Protein AF-0000000079728339 (afdb_homodimer)

Structure (mmCIF, N/CA/C/O backbone):
data_AF-0000000079728339-model_v1
#
loop_
_entity.id
_entity.type
_entity.pdbx_description
1 polymer 'DUF393 domain-containing protein'
#
loop_
_atom_site.group_PDB
_atom_site.id
_atom_site.type_symbol
_atom_site.label_atom_id
_atom_site.label_alt_id
_atom_site.label_comp_id
_atom_site.label_asym_id
_atom_site.label_entity_id
_atom_site.label_seq_id
_atom_site.pdbx_PDB_ins_code
_atom_site.Cartn_x
_atom_site.Cartn_y
_atom_site.Cartn_z
_atom_site.occupancy
_atom_site.B_iso_or_equiv
_atom_site.auth_seq_id
_atom_site.auth_comp_id
_atom_site.auth_asym_id
_atom_site.auth_atom_id
_atom_site.pdbx_PDB_model_num
ATOM 1 N N . MET A 1 1 ? -3.641 -25.781 -16.266 1 49.22 1 MET A N 1
ATOM 2 C CA . MET A 1 1 ? -2.438 -24.969 -16.453 1 49.22 1 MET A CA 1
ATOM 3 C C . MET A 1 1 ? -2.012 -24.297 -15.164 1 49.22 1 MET A C 1
ATOM 5 O O . MET A 1 1 ? -2.809 -23.594 -14.531 1 49.22 1 MET A O 1
ATOM 9 N N . ASN A 1 2 ? -1.115 -24.953 -14.328 1 64.69 2 ASN A N 1
ATOM 10 C CA . ASN A 1 2 ? -0.562 -24.609 -13.023 1 64.69 2 ASN A CA 1
ATOM 11 C C . ASN A 1 2 ? 0.175 -23.281 -13.055 1 64.69 2 ASN A C 1
ATOM 13 O O . ASN A 1 2 ? 1.406 -23.25 -13.031 1 64.69 2 ASN A O 1
ATOM 17 N N . GLU A 1 3 ? -0.455 -22.094 -13.5 1 86.06 3 GLU A N 1
ATOM 18 C CA . GLU A 1 3 ? 0.227 -20.812 -13.742 1 86.06 3 GLU A CA 1
ATOM 19 C C . GLU A 1 3 ? 0.512 -20.094 -12.438 1 86.06 3 GLU A C 1
ATOM 21 O O . GLU A 1 3 ? -0.309 -20.109 -11.516 1 86.06 3 GLU A O 1
ATOM 26 N N . ARG A 1 4 ? 1.791 -19.844 -12.266 1 94.62 4 ARG A N 1
ATOM 27 C CA . ARG A 1 4 ? 2.213 -18.969 -11.18 1 94.62 4 ARG A CA 1
ATOM 28 C C . ARG A 1 4 ? 2.432 -17.531 -11.672 1 94.62 4 ARG A C 1
ATOM 30 O O . ARG A 1 4 ? 3.381 -17.266 -12.414 1 94.62 4 ARG A O 1
ATOM 37 N N . ILE A 1 5 ? 1.438 -16.672 -11.352 1 97.5 5 ILE A N 1
ATOM 38 C CA . ILE A 1 5 ? 1.483 -15.328 -11.922 1 97.5 5 ILE A CA 1
ATOM 39 C C . ILE A 1 5 ? 1.201 -14.297 -10.828 1 97.5 5 ILE A C 1
ATOM 41 O O . ILE A 1 5 ? 0.276 -14.461 -10.031 1 97.5 5 ILE A O 1
ATOM 45 N N . PHE A 1 6 ? 2.107 -13.352 -10.742 1 98 6 PHE A N 1
ATOM 46 C CA . PHE A 1 6 ? 1.925 -12.18 -9.891 1 98 6 PHE A CA 1
ATOM 47 C C . PHE A 1 6 ? 1.384 -11 -10.703 1 98 6 PHE A C 1
ATOM 49 O O . PHE A 1 6 ? 2.043 -10.523 -11.625 1 98 6 PHE A O 1
ATOM 56 N N . LEU A 1 7 ? 0.186 -10.57 -10.359 1 98.12 7 LEU A N 1
ATOM 57 C CA . LEU A 1 7 ? -0.48 -9.484 -11.07 1 98.12 7 LEU A CA 1
ATOM 58 C C . LEU A 1 7 ? -0.422 -8.195 -10.258 1 98.12 7 LEU A C 1
ATOM 60 O O . LEU A 1 7 ? -0.589 -8.211 -9.039 1 98.12 7 LEU A O 1
ATOM 64 N N . TYR A 1 8 ? -0.129 -7.137 -10.906 1 97.88 8 TYR A N 1
ATOM 65 C CA . TYR A 1 8 ? -0.167 -5.805 -10.312 1 97.88 8 TYR A CA 1
ATOM 66 C C . TYR A 1 8 ? -0.909 -4.828 -11.211 1 97.88 8 TYR A C 1
ATOM 68 O O . TYR A 1 8 ? -1.222 -5.148 -12.367 1 97.88 8 TYR A O 1
ATOM 76 N N . ASP A 1 9 ? -1.305 -3.725 -10.641 1 96.88 9 ASP A N 1
ATOM 77 C CA . ASP A 1 9 ? -1.955 -2.67 -11.414 1 96.88 9 ASP A CA 1
ATOM 78 C C . ASP A 1 9 ? -0.925 -1.719 -12.016 1 96.88 9 ASP A C 1
ATOM 80 O O . ASP A 1 9 ? -0.362 -0.877 -11.312 1 96.88 9 ASP A O 1
ATOM 84 N N . GLY A 1 10 ? -0.747 -1.811 -13.281 1 96.31 10 GLY A N 1
ATOM 85 C CA . GLY A 1 10 ? 0.252 -1.021 -13.984 1 96.31 10 GLY A CA 1
ATOM 86 C C . GLY A 1 10 ? -0.057 0.464 -13.992 1 96.31 10 GLY A C 1
ATOM 87 O O . GLY A 1 10 ? 0.824 1.286 -14.25 1 96.31 10 GLY A O 1
ATOM 88 N N . ASP A 1 11 ? -1.298 0.782 -13.734 1 94.88 11 ASP A N 1
ATOM 89 C CA . ASP A 1 11 ? -1.698 2.186 -13.734 1 94.88 11 ASP A CA 1
ATOM 90 C C . ASP A 1 11 ? -1.616 2.783 -12.328 1 94.88 11 ASP A C 1
ATOM 92 O O . ASP A 1 11 ? -1.881 3.973 -12.141 1 94.88 11 ASP A O 1
ATOM 96 N N . CYS A 1 12 ? -1.271 2.014 -11.422 1 95.62 12 CYS A N 1
ATOM 97 C CA . CYS A 1 12 ? -1.08 2.428 -10.031 1 95.62 12 CYS A CA 1
ATOM 98 C C . CYS A 1 12 ? 0.402 2.496 -9.688 1 95.62 12 CYS A C 1
ATOM 100 O O . CYS A 1 12 ? 1.073 1.467 -9.609 1 95.62 12 CYS A O 1
ATOM 102 N N . PRO A 1 13 ? 0.85 3.689 -9.477 1 93.81 13 PRO A N 1
ATOM 103 C CA . PRO A 1 13 ? 2.289 3.834 -9.242 1 93.81 13 PRO A CA 1
ATOM 104 C C . PRO A 1 13 ? 2.781 3.01 -8.055 1 93.81 13 PRO A C 1
ATOM 106 O O . PRO A 1 13 ? 3.877 2.443 -8.109 1 93.81 13 PRO A O 1
ATOM 109 N N . PHE A 1 14 ? 2.061 2.906 -7.016 1 93.31 14 PHE A N 1
ATOM 110 C CA . PHE A 1 14 ? 2.469 2.104 -5.871 1 93.31 14 PHE A CA 1
ATOM 111 C C . PHE A 1 14 ? 2.566 0.63 -6.25 1 93.31 14 PHE A C 1
ATOM 113 O O . PHE A 1 14 ? 3.572 -0.025 -5.969 1 93.31 14 PHE A O 1
ATOM 120 N N . CYS A 1 15 ? 1.544 0.12 -6.875 1 95 15 CYS A N 1
ATOM 121 C CA . CYS A 1 15 ? 1.504 -1.282 -7.273 1 95 15 CYS A CA 1
ATOM 122 C C . CYS A 1 15 ? 2.598 -1.592 -8.289 1 95 15 CYS A C 1
ATOM 124 O O . CYS A 1 15 ? 3.215 -2.658 -8.234 1 95 15 CYS A O 1
ATOM 126 N N . PHE A 1 16 ? 2.771 -0.646 -9.164 1 94.81 16 PHE A N 1
ATOM 127 C CA . PHE A 1 16 ? 3.781 -0.808 -10.203 1 94.81 16 PHE A CA 1
ATOM 128 C C . PHE A 1 16 ? 5.176 -0.907 -9.594 1 94.81 16 PHE A C 1
ATOM 130 O O . PHE A 1 16 ? 5.938 -1.816 -9.922 1 94.81 16 PHE A O 1
ATOM 137 N N . ARG A 1 17 ? 5.5 -0.023 -8.711 1 93.31 17 ARG A N 1
ATOM 138 C CA . ARG A 1 17 ? 6.805 -0.03 -8.062 1 93.31 17 ARG A CA 1
ATOM 139 C C . ARG A 1 17 ? 6.98 -1.278 -7.203 1 93.31 17 ARG A C 1
ATOM 141 O O . ARG A 1 17 ? 8.047 -1.896 -7.211 1 93.31 17 ARG A O 1
ATOM 148 N N . LEU A 1 18 ? 5.953 -1.627 -6.496 1 92.75 18 LEU A N 1
ATOM 149 C CA . LEU A 1 18 ? 6.008 -2.834 -5.676 1 92.75 18 LEU A CA 1
ATOM 150 C C . LEU A 1 18 ? 6.215 -4.07 -6.547 1 92.75 18 LEU A C 1
ATOM 152 O O . LEU A 1 18 ? 7.109 -4.875 -6.285 1 92.75 18 LEU A O 1
ATOM 156 N N . GLY A 1 19 ? 5.383 -4.211 -7.594 1 94.88 19 GLY A N 1
ATOM 157 C CA . GLY A 1 19 ? 5.52 -5.336 -8.508 1 94.88 19 GLY A CA 1
ATOM 158 C C . GLY A 1 19 ? 6.898 -5.43 -9.133 1 94.88 19 GLY A C 1
ATOM 159 O O . GLY A 1 19 ? 7.473 -6.52 -9.219 1 94.88 19 GLY A O 1
ATOM 160 N N . ASN A 1 20 ? 7.438 -4.309 -9.57 1 94.06 20 ASN A N 1
ATOM 161 C CA . ASN A 1 20 ? 8.758 -4.285 -10.195 1 94.06 20 ASN A CA 1
ATOM 162 C C . ASN A 1 20 ? 9.852 -4.664 -9.203 1 94.06 20 ASN A C 1
ATOM 164 O O . ASN A 1 20 ? 10.797 -5.371 -9.555 1 94.06 20 ASN A O 1
ATOM 168 N N . TYR A 1 21 ? 9.773 -4.18 -8.055 1 91.5 21 TYR A N 1
ATOM 169 C CA . TYR A 1 21 ? 10.734 -4.559 -7.02 1 91.5 21 TYR A CA 1
ATOM 170 C C . TYR A 1 21 ? 10.719 -6.062 -6.781 1 91.5 21 TYR A C 1
ATOM 172 O O . TYR A 1 21 ? 11.773 -6.699 -6.734 1 91.5 21 TYR A O 1
ATOM 180 N N . LEU A 1 22 ? 9.492 -6.625 -6.57 1 92.38 22 LEU A N 1
ATOM 181 C CA . LEU A 1 22 ? 9.344 -8.055 -6.309 1 92.38 22 LEU A CA 1
ATOM 182 C C . LEU A 1 22 ? 9.859 -8.875 -7.488 1 92.38 22 LEU A C 1
ATOM 184 O O . LEU A 1 22 ? 10.508 -9.906 -7.293 1 92.38 22 LEU A O 1
ATOM 188 N N . LYS A 1 23 ? 9.602 -8.391 -8.68 1 94.75 23 LYS A N 1
ATOM 189 C CA . LYS A 1 23 ? 10.078 -9.055 -9.891 1 94.75 23 LYS A CA 1
ATOM 190 C C . LYS A 1 23 ? 11.602 -9.117 -9.914 1 94.75 23 LYS A C 1
ATOM 192 O O . LYS A 1 23 ? 12.18 -10.18 -10.172 1 94.75 23 LYS A O 1
ATOM 197 N N . ARG A 1 24 ? 12.227 -8.07 -9.617 1 91.69 24 ARG A N 1
ATOM 198 C CA . ARG A 1 24 ? 13.68 -7.965 -9.68 1 91.69 24 ARG A CA 1
ATOM 199 C C . ARG A 1 24 ? 14.344 -8.836 -8.609 1 91.69 24 ARG A C 1
ATOM 201 O O . ARG A 1 24 ? 15.469 -9.305 -8.789 1 91.69 24 ARG A O 1
ATOM 208 N N . ASN A 1 25 ? 13.656 -9.07 -7.578 1 90.38 25 ASN A N 1
ATOM 209 C CA . ASN A 1 25 ? 14.266 -9.766 -6.449 1 90.38 25 ASN A CA 1
ATOM 210 C C . ASN A 1 25 ? 13.75 -11.195 -6.328 1 90.38 25 ASN A C 1
ATOM 212 O O . ASN A 1 25 ? 14.164 -11.938 -5.438 1 90.38 25 ASN A O 1
ATOM 216 N N . CYS A 1 26 ? 12.812 -11.547 -7.152 1 92.88 26 CYS A N 1
ATOM 217 C CA . CYS A 1 26 ? 12.242 -12.891 -7.105 1 92.88 26 CYS A CA 1
ATOM 218 C C . CYS A 1 26 ? 13.227 -13.914 -7.66 1 92.88 26 CYS A C 1
ATOM 220 O O . CYS A 1 26 ? 13.703 -13.781 -8.789 1 92.88 26 CYS A O 1
ATOM 222 N N . LEU A 1 27 ? 13.5 -14.961 -6.93 1 92.94 27 LEU A N 1
ATOM 223 C CA . LEU A 1 27 ? 14.453 -16.016 -7.305 1 92.94 27 LEU A CA 1
ATOM 224 C C . LEU A 1 27 ? 13.758 -17.109 -8.102 1 92.94 27 LEU A C 1
ATOM 226 O O . LEU A 1 27 ? 14.414 -17.859 -8.828 1 92.94 27 LEU A O 1
ATOM 230 N N . ASP A 1 28 ? 12.43 -17.203 -7.879 1 93.44 28 ASP A N 1
ATOM 231 C CA . ASP A 1 28 ? 11.664 -18.219 -8.586 1 93.44 28 ASP A CA 1
ATOM 232 C C . ASP A 1 28 ? 11.289 -17.75 -9.984 1 93.44 28 ASP A C 1
ATOM 234 O O . ASP A 1 28 ? 10.344 -16.969 -10.156 1 93.44 28 ASP A O 1
ATOM 238 N N . THR A 1 29 ? 11.859 -18.266 -10.984 1 92.25 29 THR A N 1
ATOM 239 C CA . THR A 1 29 ? 11.695 -17.828 -12.367 1 92.25 29 THR A CA 1
ATOM 240 C C . THR A 1 29 ? 10.391 -18.359 -12.961 1 92.25 29 THR A C 1
ATOM 242 O O . THR A 1 29 ? 9.969 -17.922 -14.031 1 92.25 29 THR A O 1
ATOM 245 N N . SER A 1 30 ? 9.758 -19.203 -12.289 1 94.62 30 SER A N 1
ATOM 246 C CA . SER A 1 30 ? 8.5 -19.75 -12.789 1 94.62 30 SER A CA 1
ATOM 247 C C . SER A 1 30 ? 7.336 -18.797 -12.547 1 94.62 30 SER A C 1
ATOM 249 O O . SER A 1 30 ? 6.258 -18.969 -13.109 1 94.62 30 SER A O 1
ATOM 251 N N . ILE A 1 31 ? 7.566 -17.859 -11.727 1 96.38 31 ILE A N 1
ATOM 252 C CA . ILE A 1 31 ? 6.516 -16.891 -11.43 1 96.38 31 ILE A CA 1
ATOM 253 C C . ILE A 1 31 ? 6.562 -15.758 -12.453 1 96.38 31 ILE A C 1
ATOM 255 O O . ILE A 1 31 ? 7.594 -15.102 -12.609 1 96.38 31 ILE A O 1
ATOM 259 N N . GLN A 1 32 ? 5.465 -15.547 -13.109 1 97.12 32 GLN A N 1
ATOM 260 C CA . GLN A 1 32 ? 5.359 -14.453 -14.062 1 97.12 32 GLN A CA 1
ATOM 261 C C . GLN A 1 32 ? 4.816 -13.188 -13.398 1 97.12 32 GLN A C 1
ATOM 263 O O . GLN A 1 32 ? 3.906 -13.266 -12.57 1 97.12 32 GLN A O 1
ATOM 268 N N . PHE A 1 33 ? 5.387 -12.102 -13.742 1 98.06 33 PHE A N 1
ATOM 269 C CA . PHE A 1 33 ? 4.91 -10.797 -13.289 1 98.06 33 PHE A CA 1
ATOM 270 C C . PHE A 1 33 ? 4.281 -10.023 -14.438 1 98.06 33 PHE A C 1
ATOM 272 O O . PHE A 1 33 ? 4.941 -9.75 -15.445 1 98.06 33 PHE A O 1
ATOM 279 N N . ARG A 1 34 ? 3.002 -9.711 -14.297 1 98 34 ARG A N 1
ATOM 280 C CA . ARG A 1 34 ? 2.289 -9.008 -15.359 1 98 34 ARG A CA 1
ATOM 281 C C . ARG A 1 34 ? 1.311 -7.988 -14.781 1 98 34 ARG A C 1
ATOM 283 O O . ARG A 1 34 ? 0.773 -8.188 -13.688 1 98 34 ARG A O 1
ATOM 290 N N . SER A 1 35 ? 1.101 -6.941 -15.531 1 98.25 35 SER A N 1
ATOM 291 C CA . SER A 1 35 ? -0.003 -6.055 -15.18 1 98.25 35 SER A CA 1
ATOM 292 C C . SER A 1 35 ? -1.35 -6.68 -15.523 1 98.25 35 SER A C 1
ATOM 294 O O . SER A 1 35 ? -1.52 -7.234 -16.609 1 98.25 35 SER A O 1
ATOM 296 N N . PHE A 1 36 ? -2.297 -6.555 -14.578 1 97.5 36 PHE A N 1
ATOM 297 C CA . PHE A 1 36 ? -3.613 -7.102 -14.883 1 97.5 36 PHE A CA 1
ATOM 298 C C . PHE A 1 36 ? -4.25 -6.348 -16.047 1 97.5 36 PHE A C 1
ATOM 300 O O . PHE A 1 36 ? -5.184 -6.844 -16.672 1 97.5 36 PHE A O 1
ATOM 307 N N . ARG A 1 37 ? -3.688 -5.176 -16.328 1 97.19 37 ARG A N 1
ATOM 308 C CA . ARG A 1 37 ? -4.211 -4.336 -17.406 1 97.19 37 ARG A CA 1
ATOM 309 C C . ARG A 1 37 ? -3.979 -4.98 -18.766 1 97.19 37 ARG A C 1
ATOM 311 O O . ARG A 1 37 ? -4.59 -4.586 -19.766 1 97.19 37 ARG A O 1
ATOM 318 N N . GLU A 1 38 ? -3.115 -5.938 -18.859 1 97.44 38 GLU A N 1
ATOM 319 C CA . GLU A 1 38 ? -2.82 -6.66 -20.094 1 97.44 38 GLU A CA 1
ATOM 320 C C . GLU A 1 38 ? -3.877 -7.723 -20.375 1 97.44 38 GLU A C 1
ATOM 322 O O . GLU A 1 38 ? -3.869 -8.344 -21.438 1 97.44 38 GLU A O 1
ATOM 327 N N . PHE A 1 39 ? -4.777 -7.949 -19.469 1 96.69 39 PHE A N 1
ATOM 328 C CA . PHE A 1 39 ? -5.762 -9.023 -19.562 1 96.69 39 PHE A CA 1
ATOM 329 C C . PHE A 1 39 ? -7.168 -8.453 -19.734 1 96.69 39 PHE A C 1
ATOM 331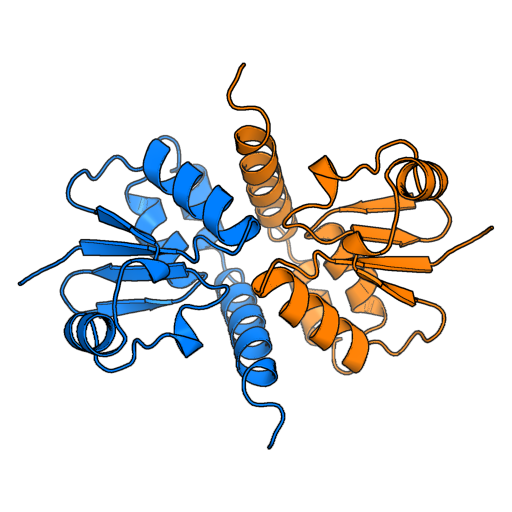 O O . PHE A 1 39 ? -7.48 -7.395 -19.188 1 96.69 39 PHE A O 1
ATOM 338 N N . GLN A 1 40 ? -7.93 -9.195 -20.453 1 96.69 40 GLN A N 1
ATOM 339 C CA . GLN A 1 40 ? -9.367 -8.914 -20.46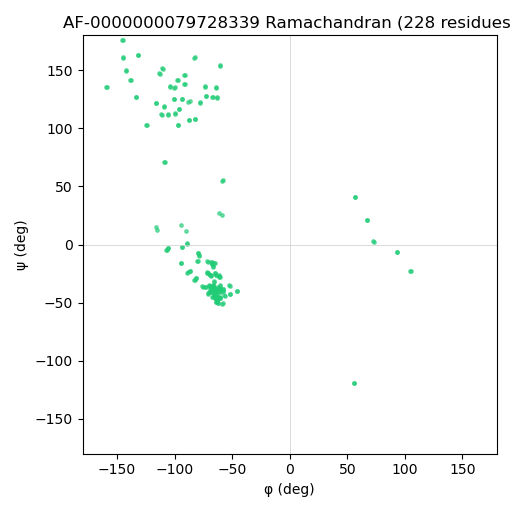9 1 96.69 40 GLN A CA 1
ATOM 340 C C . GLN A 1 40 ? -10.055 -9.57 -19.266 1 96.69 40 GLN A C 1
ATOM 342 O O . GLN A 1 40 ? -9.5 -10.469 -18.641 1 96.69 40 GLN A O 1
ATOM 347 N N . GLU A 1 41 ? -11.219 -9.094 -18.953 1 96.25 41 GLU A N 1
ATOM 348 C CA . GLU A 1 41 ? -11.977 -9.602 -17.812 1 96.25 41 GLU A CA 1
ATOM 349 C C . GLU A 1 41 ? -12.102 -11.125 -17.875 1 96.25 41 GLU A C 1
ATOM 351 O O . GLU A 1 41 ? -11.891 -11.805 -16.875 1 96.25 41 GLU A O 1
ATOM 356 N N . GLN A 1 42 ? -12.375 -11.664 -19.062 1 96.06 42 GLN A N 1
ATOM 357 C CA . GLN A 1 42 ? -12.57 -13.094 -19.219 1 96.06 42 GLN A CA 1
ATOM 358 C C . GLN A 1 42 ? -11.281 -13.867 -18.953 1 96.06 42 GLN A C 1
ATOM 360 O O . GLN A 1 42 ? -11.32 -14.969 -18.406 1 96.06 42 GLN A O 1
ATOM 365 N N . ASP A 1 43 ? -10.141 -13.289 -19.312 1 95.56 43 ASP A N 1
ATOM 366 C CA . ASP A 1 43 ? -8.852 -13.922 -19.094 1 95.56 43 ASP A CA 1
ATOM 367 C C . ASP A 1 43 ? -8.516 -13.977 -17.594 1 95.56 43 ASP A C 1
ATOM 369 O O . ASP A 1 43 ? -7.961 -14.961 -17.109 1 95.56 43 ASP A O 1
ATOM 373 N N . LEU A 1 44 ? -8.859 -12.898 -16.938 1 96.06 44 LEU A N 1
ATOM 374 C CA . LEU A 1 44 ? -8.641 -12.867 -15.5 1 96.06 44 LEU A CA 1
ATOM 375 C C . LEU A 1 44 ? -9.469 -13.945 -14.805 1 96.06 44 LEU A C 1
ATOM 377 O O . LEU A 1 44 ? -8.969 -14.641 -13.922 1 96.06 44 LEU A O 1
ATOM 381 N N . ARG A 1 45 ? -10.688 -14.156 -15.234 1 95.19 45 ARG A N 1
ATOM 382 C CA . ARG A 1 45 ? -11.586 -15.133 -14.633 1 95.19 45 ARG A CA 1
ATOM 383 C C . ARG A 1 45 ? -11.109 -16.562 -14.906 1 95.19 45 ARG A C 1
ATOM 385 O O . ARG A 1 45 ? -11.398 -17.469 -14.141 1 95.19 45 ARG A O 1
ATOM 392 N N . LYS A 1 46 ? -10.391 -16.734 -15.992 1 94.94 46 LYS A N 1
ATOM 393 C CA . LYS A 1 46 ? -9.805 -18.031 -16.312 1 94.94 46 LYS A CA 1
ATOM 394 C C . LYS A 1 46 ? -8.688 -18.375 -15.328 1 94.94 46 LYS A C 1
ATOM 396 O O . LYS A 1 46 ? -8.5 -19.547 -14.984 1 94.94 46 LYS A O 1
ATOM 401 N N . LEU A 1 47 ? -7.953 -17.328 -14.938 1 94.25 47 LEU A N 1
ATOM 402 C CA . LEU A 1 47 ? -6.902 -17.562 -13.953 1 94.25 47 LEU A CA 1
ATOM 403 C C . LEU A 1 47 ? -7.5 -17.984 -12.617 1 94.25 47 LEU A C 1
ATOM 405 O O . LEU A 1 47 ? -6.98 -18.891 -11.961 1 94.25 47 LEU A O 1
ATOM 409 N N . HIS A 1 48 ? -8.555 -17.297 -12.18 1 95.56 48 HIS A N 1
ATOM 410 C CA . HIS A 1 48 ? -9.32 -17.609 -10.977 1 95.56 48 HIS A CA 1
ATOM 411 C C . HIS A 1 48 ? -10.711 -16.984 -11.031 1 95.56 48 HIS A C 1
ATOM 413 O O . HIS A 1 48 ? -10.859 -15.812 -11.359 1 95.56 48 HIS A O 1
ATOM 419 N N . PRO A 1 49 ? -11.68 -17.703 -10.68 1 94.38 49 PRO A N 1
ATOM 420 C CA . PRO A 1 49 ? -13.055 -17.219 -10.82 1 94.38 49 PRO A CA 1
ATOM 421 C C . PRO A 1 49 ? -13.328 -15.953 -10.008 1 94.38 49 PRO A C 1
ATOM 423 O O . PRO A 1 49 ? -14.195 -15.156 -10.375 1 94.38 49 PRO A O 1
ATOM 426 N N . SER A 1 50 ? -12.656 -15.742 -8.938 1 93.44 50 SER A N 1
ATOM 427 C CA . SER A 1 50 ? -12.891 -14.586 -8.07 1 93.44 50 SER A CA 1
ATOM 428 C C . SER A 1 50 ? -12.047 -13.391 -8.5 1 93.44 50 SER A C 1
ATOM 430 O O . SER A 1 50 ? -12.102 -12.328 -7.883 1 93.44 50 SER A O 1
ATOM 432 N N . LEU A 1 51 ? -11.312 -13.609 -9.539 1 94.62 51 LEU A N 1
ATOM 433 C CA . LEU A 1 51 ? -10.445 -12.531 -10.023 1 94.62 51 LEU A CA 1
ATOM 434 C C . LEU A 1 51 ? -11.148 -11.719 -11.102 1 94.62 51 LEU A C 1
ATOM 436 O O . LEU A 1 51 ? -11.758 -12.281 -12.016 1 94.62 51 LEU A O 1
ATOM 440 N N . GLY A 1 52 ? -11.266 -10.484 -10.984 1 94.38 52 GLY A N 1
ATOM 441 C CA . GLY A 1 52 ? -11.773 -9.523 -11.953 1 94.38 52 GLY A CA 1
ATOM 442 C C . GLY A 1 52 ? -11.062 -8.18 -11.891 1 94.38 52 GLY A C 1
ATOM 443 O O . GLY A 1 52 ? -10.172 -7.98 -11.062 1 94.38 52 GLY A O 1
ATOM 444 N N . THR A 1 53 ? -11.414 -7.309 -12.789 1 94.25 53 THR A N 1
ATOM 445 C CA . THR A 1 53 ? -10.781 -5.992 -12.875 1 94.25 53 THR A CA 1
ATOM 446 C C . THR A 1 53 ? -10.992 -5.211 -11.586 1 94.25 53 THR A C 1
ATOM 448 O O . THR A 1 53 ? -10.086 -4.52 -11.117 1 94.25 53 THR A O 1
ATOM 451 N N . GLU A 1 54 ? -12.125 -5.379 -10.969 1 91.12 54 GLU A N 1
ATOM 452 C CA . GLU A 1 54 ? -12.461 -4.629 -9.758 1 91.12 54 GLU A CA 1
ATOM 453 C C . GLU A 1 54 ? -11.57 -5.031 -8.594 1 91.12 54 GLU A C 1
ATOM 455 O O . GLU A 1 54 ? -11.148 -4.18 -7.805 1 91.12 54 GLU A O 1
ATOM 460 N N . VAL A 1 55 ? -11.266 -6.293 -8.594 1 90.81 55 VAL A N 1
ATOM 461 C CA . VAL A 1 55 ? -10.469 -6.809 -7.484 1 90.81 55 VAL A CA 1
ATOM 462 C C . VAL A 1 55 ? -8.992 -6.516 -7.723 1 90.81 55 VAL A C 1
ATOM 464 O O . VAL A 1 55 ? -8.242 -6.266 -6.777 1 90.81 55 VAL A O 1
ATOM 467 N N . ALA A 1 56 ? -8.562 -6.434 -8.938 1 94.31 56 ALA A N 1
ATOM 468 C CA . ALA A 1 56 ? -7.156 -6.285 -9.297 1 94.31 56 ALA A CA 1
ATOM 469 C C . ALA A 1 56 ? -6.738 -4.816 -9.297 1 94.31 56 ALA A C 1
ATOM 471 O O . ALA A 1 56 ? -5.559 -4.5 -9.125 1 94.31 56 ALA A O 1
ATOM 472 N N . GLN A 1 57 ? -7.699 -3.939 -9.453 1 93.75 57 GLN A N 1
ATOM 473 C CA . GLN A 1 57 ? -7.391 -2.518 -9.547 1 93.75 57 GLN A CA 1
ATOM 474 C C . GLN A 1 57 ? -6.844 -1.986 -8.227 1 93.75 57 GLN A C 1
ATOM 476 O O . GLN A 1 57 ? -7.465 -2.156 -7.172 1 93.75 57 GLN A O 1
ATOM 481 N N . GLY A 1 58 ? -5.711 -1.354 -8.289 1 92.38 58 GLY A N 1
ATOM 482 C CA . GLY A 1 58 ? -5.109 -0.787 -7.09 1 92.38 58 GLY A CA 1
ATOM 483 C C . GLY A 1 58 ? -4.652 -1.839 -6.098 1 92.38 58 GLY A C 1
ATOM 484 O O . GLY A 1 58 ? -4.598 -1.58 -4.895 1 92.38 58 GLY A O 1
ATOM 485 N N . ASN A 1 59 ? -4.457 -2.998 -6.562 1 93.62 59 ASN A N 1
ATOM 486 C CA . ASN A 1 59 ? -4.094 -4.133 -5.723 1 93.62 59 ASN A CA 1
ATOM 487 C C . ASN A 1 59 ? -3.131 -5.078 -6.434 1 93.62 59 ASN A C 1
ATOM 489 O O . ASN A 1 59 ? -2.949 -4.984 -7.648 1 93.62 59 ASN A O 1
ATOM 493 N N . VAL A 1 60 ? -2.455 -5.891 -5.68 1 96 60 VAL A N 1
ATOM 494 C CA . VAL A 1 60 ? -1.64 -6.957 -6.246 1 96 60 VAL A CA 1
ATOM 495 C C . VAL A 1 60 ? -2.268 -8.312 -5.926 1 96 60 VAL A C 1
ATOM 497 O O . VAL A 1 60 ? -3.033 -8.438 -4.965 1 96 60 VAL A O 1
ATOM 500 N N . GLN A 1 61 ? -2.014 -9.297 -6.824 1 96.44 61 GLN A N 1
ATOM 501 C CA . GLN A 1 61 ? -2.514 -10.656 -6.684 1 96.44 61 GLN A CA 1
ATOM 502 C C . GLN A 1 61 ? -1.446 -11.68 -7.074 1 96.44 61 GLN A C 1
ATOM 504 O O . GLN A 1 61 ? -0.707 -11.469 -8.039 1 96.44 61 GLN A O 1
ATOM 509 N N . LEU A 1 62 ? -1.42 -12.758 -6.336 1 97.38 62 LEU A N 1
ATOM 510 C CA . LEU A 1 62 ? -0.638 -13.914 -6.758 1 97.38 62 LEU A CA 1
ATOM 511 C C . LEU A 1 62 ? -1.541 -15.117 -7.023 1 97.38 62 LEU A C 1
ATOM 513 O O . LEU A 1 62 ? -2.365 -15.477 -6.18 1 97.38 62 LEU A O 1
ATOM 517 N N . ILE A 1 63 ? -1.49 -15.609 -8.188 1 97.31 63 ILE A N 1
ATOM 518 C CA . ILE A 1 63 ? -2.111 -16.891 -8.516 1 97.31 63 ILE A CA 1
ATOM 519 C C . ILE A 1 63 ? -1.051 -17.984 -8.523 1 97.31 63 ILE A C 1
ATOM 521 O O . ILE A 1 63 ? -0.118 -17.953 -9.328 1 97.31 63 ILE A O 1
ATOM 525 N N . ASP A 1 64 ? -1.183 -18.875 -7.578 1 95.75 64 ASP A N 1
ATOM 526 C CA . ASP A 1 64 ? -0.225 -19.953 -7.43 1 95.75 64 ASP A CA 1
ATOM 527 C C . ASP A 1 64 ? -0.928 -21.312 -7.461 1 95.75 64 ASP A C 1
ATOM 529 O O . ASP A 1 64 ? -1.519 -21.734 -6.465 1 95.75 64 ASP A O 1
ATOM 533 N N . LYS A 1 65 ? -0.827 -22.016 -8.625 1 92.12 65 LYS A N 1
ATOM 534 C CA . LYS A 1 65 ? -1.396 -23.359 -8.789 1 92.12 65 LYS A CA 1
ATOM 535 C C . LYS A 1 65 ? -2.893 -23.359 -8.484 1 92.12 65 LYS A C 1
ATOM 537 O O . LYS A 1 65 ? -3.377 -24.188 -7.719 1 92.12 65 LYS A O 1
ATOM 542 N N . GLY A 1 66 ? -3.529 -22.391 -8.906 1 91.38 66 GLY A N 1
ATOM 543 C CA . GLY A 1 66 ? -4.98 -22.344 -8.812 1 91.38 66 GLY A CA 1
ATOM 544 C C . GLY A 1 66 ? -5.465 -21.641 -7.555 1 91.38 66 GLY A C 1
ATOM 545 O O . GLY A 1 66 ? -6.668 -21.438 -7.379 1 91.38 66 GLY A O 1
ATOM 546 N N . ILE A 1 67 ? -4.609 -21.281 -6.66 1 95.56 67 ILE A N 1
ATOM 547 C CA . ILE A 1 67 ? -4.961 -20.562 -5.434 1 95.56 67 ILE A CA 1
ATOM 548 C C . ILE A 1 67 ? -4.656 -19.078 -5.594 1 95.56 67 ILE A C 1
ATOM 550 O O . ILE A 1 67 ? -3.605 -18.703 -6.125 1 95.56 67 ILE A O 1
ATOM 554 N N . ARG A 1 68 ? -5.605 -18.266 -5.168 1 96.12 68 ARG A N 1
ATOM 555 C CA . ARG A 1 68 ? -5.426 -16.812 -5.25 1 96.12 68 ARG A CA 1
ATOM 556 C C . ARG A 1 68 ? -5.02 -16.234 -3.9 1 96.12 68 ARG A C 1
ATOM 558 O O . ARG A 1 68 ? -5.688 -16.469 -2.891 1 96.12 68 ARG A O 1
ATOM 565 N N . TYR A 1 69 ? -3.932 -15.523 -3.854 1 95.56 69 TYR A N 1
ATOM 566 C CA . TYR A 1 69 ? -3.479 -14.742 -2.705 1 95.56 69 TYR A CA 1
ATOM 567 C C . TYR A 1 69 ? -3.566 -13.25 -2.988 1 95.56 69 TYR A C 1
ATOM 569 O O . TYR A 1 69 ? -2.797 -12.719 -3.793 1 95.56 69 TYR A O 1
ATOM 577 N N . PRO A 1 70 ? -4.508 -12.555 -2.285 1 94.69 70 PRO A N 1
ATOM 578 C CA . PRO A 1 70 ? -4.688 -11.125 -2.566 1 94.69 70 PRO A CA 1
ATOM 579 C C . PRO A 1 70 ? -3.816 -10.234 -1.68 1 94.69 70 PRO A C 1
ATOM 581 O O . PRO A 1 70 ? -3.547 -10.578 -0.527 1 94.69 70 PRO A O 1
ATOM 584 N N . GLY A 1 71 ? -3.395 -9.195 -2.215 1 92.06 71 GLY A N 1
ATOM 585 C CA . GLY A 1 71 ? -2.795 -8.109 -1.459 1 92.06 71 GLY A CA 1
ATOM 586 C C . GLY A 1 71 ? -1.612 -8.547 -0.617 1 92.06 71 GLY A C 1
ATOM 587 O O . GLY A 1 71 ? -0.633 -9.078 -1.143 1 92.06 71 GLY A O 1
ATOM 588 N N . PHE A 1 72 ? -1.756 -8.367 0.633 1 89.81 72 PHE A N 1
ATOM 589 C CA . PHE A 1 72 ? -0.71 -8.688 1.596 1 89.81 72 PHE A CA 1
ATOM 590 C C . PHE A 1 72 ? -0.314 -10.156 1.493 1 89.81 72 PHE A C 1
ATOM 592 O O . PHE A 1 72 ? 0.873 -10.492 1.531 1 89.81 72 PHE A O 1
ATOM 599 N N . PHE A 1 73 ? -1.247 -11.031 1.314 1 92.38 73 PHE A N 1
ATOM 600 C CA . PHE A 1 73 ? -0.993 -12.469 1.294 1 92.38 73 PHE A CA 1
ATOM 601 C C . PHE A 1 73 ? -0.238 -12.867 0.031 1 92.38 73 PHE A C 1
ATOM 603 O O . PHE A 1 73 ? 0.521 -13.836 0.035 1 92.38 73 PHE A O 1
ATOM 610 N N . ALA A 1 74 ? -0.424 -12.008 -1.003 1 94.94 74 ALA A N 1
ATOM 611 C CA . ALA A 1 74 ? 0.366 -12.234 -2.211 1 94.94 74 ALA A CA 1
ATOM 612 C C . ALA A 1 74 ? 1.85 -11.992 -1.95 1 94.94 74 ALA A C 1
ATOM 614 O O . ALA A 1 74 ? 2.693 -12.812 -2.32 1 94.94 74 ALA A O 1
ATOM 615 N N . VAL A 1 75 ? 2.129 -10.922 -1.287 1 91.62 75 VAL A N 1
ATOM 616 C CA . VAL A 1 75 ? 3.506 -10.539 -0.985 1 91.62 75 VAL A CA 1
ATOM 617 C C . VAL A 1 75 ? 4.105 -11.531 0.014 1 91.62 75 VAL A C 1
ATOM 619 O O . VAL A 1 75 ? 5.254 -11.953 -0.136 1 91.62 75 VAL A O 1
ATOM 622 N N . ARG A 1 76 ? 3.324 -11.906 0.971 1 90.38 76 ARG A N 1
ATOM 623 C CA . ARG A 1 76 ? 3.779 -12.859 1.975 1 90.38 76 ARG A CA 1
ATOM 624 C C . ARG A 1 76 ? 4.156 -14.188 1.331 1 90.38 76 ARG A C 1
ATOM 626 O O . ARG A 1 76 ? 5.215 -14.75 1.623 1 90.38 76 ARG A O 1
ATOM 633 N N . ARG A 1 77 ? 3.352 -14.664 0.465 1 92.38 77 ARG A N 1
ATOM 634 C CA . ARG A 1 77 ? 3.613 -15.93 -0.211 1 92.38 77 ARG A CA 1
ATOM 635 C C . ARG A 1 77 ? 4.844 -15.828 -1.104 1 92.38 77 ARG A C 1
ATOM 637 O O . ARG A 1 77 ? 5.637 -16.766 -1.185 1 92.38 77 ARG A O 1
ATOM 644 N N . LEU A 1 78 ? 4.965 -14.719 -1.721 1 91.81 78 LEU A N 1
ATOM 645 C CA . LEU A 1 78 ? 6.086 -14.492 -2.625 1 91.81 78 LEU A CA 1
ATOM 646 C C . LEU A 1 78 ? 7.387 -14.328 -1.846 1 91.81 78 LEU A C 1
ATOM 648 O O . LEU A 1 78 ? 8.469 -14.578 -2.379 1 91.81 78 LEU A O 1
ATOM 652 N N . SER A 1 79 ? 7.316 -13.93 -0.62 1 88.19 79 SER A N 1
ATOM 653 C CA . SER A 1 79 ? 8.492 -13.562 0.17 1 88.19 79 SER A CA 1
ATOM 654 C C . SER A 1 79 ? 9.438 -14.742 0.332 1 88.19 79 SER A C 1
ATOM 656 O O . SER A 1 79 ? 10.648 -14.555 0.47 1 88.19 79 SER A O 1
ATOM 658 N N . HIS A 1 80 ? 8.898 -15.922 0.269 1 85.88 80 HIS A N 1
ATOM 659 C CA . HIS A 1 80 ? 9.703 -17.125 0.414 1 85.88 80 HIS A CA 1
ATOM 660 C C . HIS A 1 80 ? 10.648 -17.312 -0.772 1 85.88 80 HIS A C 1
ATOM 662 O O . HIS A 1 80 ? 11.617 -18.062 -0.69 1 85.88 80 HIS A O 1
ATOM 668 N N . SER A 1 81 ? 10.398 -16.594 -1.816 1 89.12 81 SER A N 1
ATOM 669 C CA . SER A 1 81 ? 11.188 -16.766 -3.033 1 89.12 81 SER A CA 1
ATOM 670 C C . SER A 1 81 ? 11.977 -15.492 -3.346 1 89.12 81 SER A C 1
ATOM 672 O O . SER A 1 81 ? 12.461 -15.32 -4.469 1 89.12 81 SER A O 1
ATOM 674 N N . LEU A 1 82 ? 12.102 -14.625 -2.482 1 88.06 82 LEU A N 1
ATOM 675 C CA . LEU A 1 82 ? 12.781 -13.359 -2.74 1 88.06 82 LEU A CA 1
ATOM 676 C C . LEU A 1 82 ? 14.219 -13.406 -2.248 1 88.06 82 LEU A C 1
ATOM 678 O O . LEU A 1 82 ? 14.508 -14.016 -1.211 1 88.06 82 LEU A O 1
ATOM 682 N N . ARG A 1 83 ? 15.102 -12.836 -2.961 1 83.94 83 ARG A N 1
ATOM 683 C CA . ARG A 1 83 ? 16.5 -12.727 -2.572 1 83.94 83 ARG A CA 1
ATOM 684 C C . ARG A 1 83 ? 16.656 -11.875 -1.317 1 83.94 83 ARG A C 1
ATOM 686 O O . ARG A 1 83 ? 16.141 -10.766 -1.247 1 83.94 83 ARG A O 1
ATOM 693 N N . GLY A 1 84 ? 17.516 -12.391 -0.342 1 74.56 84 GLY A N 1
ATOM 694 C CA . GLY A 1 84 ? 17.844 -11.602 0.835 1 74.56 84 GLY A CA 1
ATOM 695 C C . GLY A 1 84 ? 16.688 -11.492 1.818 1 74.56 84 GLY A C 1
ATOM 696 O O . GLY A 1 84 ? 16.75 -10.711 2.766 1 74.56 84 GLY A O 1
ATOM 697 N N . TRP A 1 85 ? 15.719 -12.109 1.521 1 63.66 85 TRP A N 1
ATOM 698 C CA . TRP A 1 85 ? 14.477 -11.781 2.205 1 63.66 85 TRP A CA 1
ATOM 699 C C . TRP A 1 85 ? 14.258 -12.688 3.414 1 63.66 85 TRP A C 1
ATOM 701 O O . TRP A 1 85 ? 13.141 -12.812 3.914 1 63.66 85 TRP A O 1
ATOM 711 N N . ARG A 1 86 ? 15.219 -13.328 3.863 1 66.38 86 ARG A N 1
ATOM 712 C CA . ARG A 1 86 ? 15.023 -14.094 5.086 1 66.38 86 ARG A CA 1
ATOM 713 C C . ARG A 1 86 ? 14.43 -13.227 6.191 1 66.38 86 ARG A C 1
ATOM 715 O O . ARG A 1 86 ? 13.469 -13.625 6.859 1 66.38 86 ARG A O 1
ATOM 722 N N . TRP A 1 87 ? 14.891 -12.016 6.137 1 65.75 87 TRP A N 1
ATOM 723 C CA . TRP A 1 87 ? 14.461 -11.156 7.23 1 65.75 87 TRP A CA 1
ATOM 724 C C . TRP A 1 87 ? 13.07 -10.578 6.953 1 65.75 87 TRP A C 1
ATOM 726 O O . TRP A 1 87 ? 12.258 -10.445 7.863 1 65.75 87 TRP A O 1
ATOM 736 N N . PHE A 1 88 ? 12.734 -10.375 5.707 1 72.19 88 PHE A N 1
ATOM 737 C CA . PHE A 1 88 ? 11.438 -9.805 5.363 1 72.19 88 PHE A CA 1
ATOM 738 C C . PHE A 1 88 ? 10.32 -10.82 5.586 1 72.19 88 PHE A C 1
ATOM 740 O O . PHE A 1 88 ? 9.242 -10.477 6.066 1 72.19 88 PHE A O 1
ATOM 747 N N . SER A 1 89 ? 10.711 -12.016 5.277 1 73.75 89 SER A N 1
ATOM 748 C CA . SER A 1 89 ? 9.719 -13.078 5.434 1 73.75 89 SER A CA 1
ATOM 749 C C . SER A 1 89 ? 9.344 -13.273 6.898 1 73.75 89 SER A C 1
ATOM 751 O O . SER A 1 89 ? 8.164 -13.422 7.227 1 73.75 89 SER A O 1
ATOM 753 N N . LEU A 1 90 ? 10.297 -13.141 7.719 1 75.06 90 LEU A N 1
ATOM 754 C CA . LEU A 1 90 ? 10.055 -13.32 9.148 1 75.06 90 LEU A CA 1
ATOM 755 C C . LEU A 1 90 ? 9.125 -12.227 9.672 1 75.06 90 LEU A C 1
ATOM 757 O O . LEU A 1 90 ? 8.25 -12.5 10.5 1 75.06 90 LEU A O 1
ATOM 761 N N . PHE A 1 91 ? 9.258 -11.109 9.078 1 77.56 91 PHE A N 1
ATOM 762 C CA . PHE A 1 91 ? 8.461 -9.977 9.539 1 77.56 91 PHE A CA 1
ATOM 763 C C . PHE A 1 91 ? 7.016 -10.109 9.078 1 77.56 91 PHE A C 1
ATOM 765 O O . PHE A 1 91 ? 6.086 -9.789 9.82 1 77.56 91 PHE A O 1
ATOM 772 N N . LEU A 1 92 ? 6.887 -10.625 7.906 1 82.75 92 LEU A N 1
ATOM 773 C CA . LEU A 1 92 ? 5.551 -10.75 7.332 1 82.75 92 LEU A CA 1
ATOM 774 C C . LEU A 1 92 ? 4.75 -11.836 8.047 1 82.75 92 LEU A C 1
ATOM 776 O O . LEU A 1 92 ? 3.52 -11.867 7.945 1 82.75 92 LEU A O 1
ATOM 780 N N . TYR A 1 93 ? 5.469 -12.648 8.805 1 81.56 93 TYR A N 1
ATOM 781 C CA . TYR A 1 93 ? 4.809 -13.766 9.477 1 81.56 93 TYR A CA 1
ATOM 782 C C . TYR A 1 93 ? 4.652 -13.484 10.969 1 81.56 93 TYR A C 1
ATOM 784 O O . TYR A 1 93 ? 4.109 -14.312 11.703 1 81.56 93 TYR A O 1
ATOM 792 N N . LEU A 1 94 ? 5.184 -12.336 11.352 1 80.94 94 LEU A N 1
ATOM 793 C CA . LEU A 1 94 ? 5.016 -11.961 12.758 1 80.94 94 LEU A CA 1
ATOM 794 C C . LEU A 1 94 ? 3.537 -11.82 13.109 1 80.94 94 LEU A C 1
ATOM 796 O O . LEU A 1 94 ? 2.73 -11.414 12.266 1 80.94 94 LEU A O 1
ATOM 800 N N . PRO A 1 95 ? 3.369 -12.039 14.453 1 77.44 95 PRO A N 1
ATOM 801 C CA . PRO A 1 95 ? 1.977 -11.914 14.898 1 77.44 95 PRO A CA 1
ATOM 802 C C . PRO A 1 95 ? 1.419 -10.508 14.695 1 77.44 95 PRO A C 1
ATOM 804 O O . PRO A 1 95 ? 2.162 -9.523 14.789 1 77.44 95 PRO A O 1
ATOM 8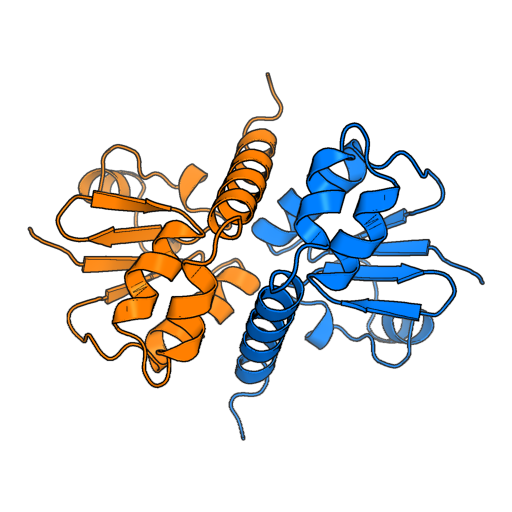07 N N . PHE A 1 96 ? 0.317 -10.312 14.039 1 78.06 96 PHE A N 1
ATOM 808 C CA . PHE A 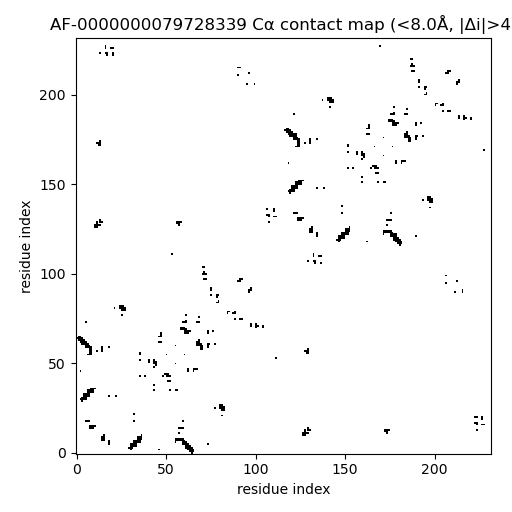1 96 ? -0.449 -9.078 13.914 1 78.06 96 PHE A CA 1
ATOM 809 C C . PHE A 1 96 ? -0.258 -8.453 12.531 1 78.06 96 PHE A C 1
ATOM 811 O O . PHE A 1 96 ? -1.056 -7.617 12.102 1 78.06 96 PHE A O 1
ATOM 818 N N . VAL A 1 97 ? 0.949 -8.828 11.836 1 79.62 97 VAL A N 1
ATOM 819 C CA . VAL A 1 97 ? 1.189 -8.266 10.508 1 79.62 97 VAL A CA 1
ATOM 820 C C . VAL A 1 97 ? 0.068 -8.688 9.562 1 79.62 97 VAL A C 1
ATOM 822 O O . VAL A 1 97 ? -0.494 -7.855 8.844 1 79.62 97 VAL A O 1
ATOM 825 N N . PRO A 1 98 ? -0.345 -9.938 9.672 1 80.31 98 PRO A N 1
ATOM 826 C CA . PRO A 1 98 ? -1.447 -10.336 8.789 1 80.31 98 PRO A CA 1
ATOM 827 C C . PRO A 1 98 ? -2.742 -9.586 9.094 1 80.31 98 PRO A C 1
ATOM 829 O O . PRO A 1 98 ? -3.566 -9.383 8.195 1 80.31 98 PRO A O 1
ATOM 832 N N . LEU A 1 99 ? -2.859 -9.133 10.266 1 79.75 99 LEU A N 1
ATOM 833 C CA . LEU A 1 99 ? -4.055 -8.391 10.641 1 79.75 99 LEU A CA 1
ATOM 834 C C . LEU A 1 99 ? -4.09 -7.031 9.953 1 79.75 99 LEU A C 1
ATOM 836 O O . LEU A 1 99 ? -5.152 -6.578 9.516 1 79.75 99 LEU A O 1
ATOM 840 N N . LEU A 1 100 ? -2.91 -6.457 9.797 1 78.12 100 LEU A N 1
ATOM 841 C CA . LEU A 1 100 ? -2.828 -5.18 9.102 1 78.12 100 LEU A CA 1
ATOM 842 C C . LEU A 1 100 ? -3.178 -5.344 7.625 1 78.12 100 LEU A C 1
ATOM 844 O O . LEU A 1 100 ? -3.867 -4.504 7.047 1 78.12 100 LEU A O 1
ATOM 848 N N . GLY A 1 101 ? -2.691 -6.426 7.109 1 81.62 101 GLY A N 1
ATOM 849 C CA . GLY A 1 101 ? -3.018 -6.715 5.727 1 81.62 101 GLY A CA 1
ATOM 850 C C . GLY A 1 101 ? -4.508 -6.887 5.488 1 81.62 101 GLY A C 1
ATOM 851 O O . GLY A 1 101 ? -5.051 -6.352 4.52 1 81.62 101 GLY A O 1
ATOM 852 N N . VAL A 1 102 ? -5.164 -7.496 6.43 1 82.44 102 VAL A N 1
ATOM 853 C CA . VAL A 1 102 ? -6.594 -7.762 6.309 1 82.44 102 VAL A CA 1
ATOM 854 C C . VAL A 1 102 ? -7.375 -6.453 6.441 1 82.44 102 VAL A C 1
ATOM 856 O O . VAL A 1 102 ? -8.328 -6.215 5.691 1 82.44 102 VAL A O 1
ATOM 859 N N . VAL A 1 103 ? -6.965 -5.699 7.328 1 78.88 103 VAL A N 1
ATOM 860 C CA . VAL A 1 103 ? -7.645 -4.43 7.566 1 78.88 103 VAL A CA 1
ATOM 861 C C . VAL A 1 103 ? -7.531 -3.541 6.332 1 78.88 103 VAL A C 1
ATOM 863 O O . VAL A 1 103 ? -8.523 -2.959 5.883 1 78.88 103 VAL A O 1
ATOM 866 N N . VAL A 1 104 ? -6.332 -3.477 5.773 1 81.12 104 VAL A N 1
ATOM 867 C CA . VAL A 1 104 ? -6.086 -2.639 4.602 1 81.12 104 VAL A CA 1
ATOM 868 C C . VAL A 1 104 ? -6.922 -3.139 3.426 1 81.12 104 VAL A C 1
ATOM 870 O O . VAL A 1 104 ? -7.562 -2.348 2.73 1 81.12 104 VAL A O 1
ATOM 873 N N . MET A 1 105 ? -6.906 -4.418 3.295 1 82.5 105 MET A N 1
ATOM 874 C CA . MET A 1 105 ? -7.672 -5 2.195 1 82.5 105 MET A CA 1
ATOM 875 C C . MET A 1 105 ? -9.164 -4.746 2.375 1 82.5 105 MET A C 1
ATOM 877 O O . MET A 1 105 ? -9.875 -4.465 1.406 1 82.5 105 MET A O 1
ATOM 881 N N . SER A 1 106 ? -9.68 -4.871 3.533 1 82.5 106 SER A N 1
ATOM 882 C CA . SER A 1 106 ? -11.094 -4.633 3.824 1 82.5 106 SER A CA 1
ATOM 883 C C . SER A 1 106 ? -11.477 -3.18 3.555 1 82.5 106 SER A C 1
ATOM 885 O O . SER A 1 106 ? -12.547 -2.904 3.008 1 82.5 106 SER A O 1
ATOM 887 N N . LEU A 1 107 ? -10.594 -2.354 3.893 1 78 107 LEU A N 1
ATOM 888 C CA . LEU A 1 107 ? -10.805 -0.93 3.652 1 78 107 LEU A CA 1
ATOM 889 C C . LEU A 1 107 ? -10.883 -0.636 2.158 1 78 107 LEU A C 1
ATOM 891 O O . LEU A 1 107 ? -11.773 0.088 1.711 1 78 107 LEU A O 1
ATOM 895 N N . LEU A 1 108 ? -9.945 -1.207 1.444 1 80.12 108 LEU A N 1
ATOM 896 C CA . LEU A 1 108 ? -9.906 -1.001 0.001 1 80.12 108 LEU A CA 1
ATOM 897 C C . LEU A 1 108 ? -11.164 -1.553 -0.66 1 80.12 108 LEU A C 1
ATOM 899 O O . LEU A 1 108 ? -11.688 -0.961 -1.608 1 80.12 108 LEU A O 1
ATOM 903 N N . LYS A 1 109 ? -11.656 -2.652 -0.147 1 81.06 109 LYS A N 1
ATOM 904 C CA . LYS A 1 109 ? -12.852 -3.293 -0.674 1 81.06 109 LYS A CA 1
ATOM 905 C C . LYS A 1 109 ? -14.094 -2.455 -0.384 1 81.06 109 LYS A C 1
ATOM 907 O O . LYS A 1 109 ? -14.977 -2.318 -1.24 1 81.06 109 LYS A O 1
ATOM 912 N N . SER A 1 110 ? -14.148 -1.922 0.755 1 80.31 110 SER A N 1
ATOM 913 C CA . SER A 1 110 ? -15.32 -1.16 1.183 1 80.31 110 SER A CA 1
ATOM 914 C C . SER A 1 110 ? -15.516 0.082 0.32 1 80.31 110 SER A C 1
ATOM 916 O O . SER A 1 110 ? -16.641 0.541 0.13 1 80.31 110 SER A O 1
ATOM 918 N N . LEU A 1 111 ? -14.477 0.589 -0.242 1 80 111 LEU A N 1
ATOM 919 C CA . LEU A 1 111 ? -14.555 1.843 -0.982 1 80 111 LEU A CA 1
ATOM 920 C C . LEU A 1 111 ? -14.758 1.583 -2.471 1 80 111 LEU A C 1
ATOM 922 O O . LEU A 1 111 ? -14.969 2.518 -3.246 1 80 111 LEU A O 1
ATOM 926 N N . ARG A 1 112 ? -14.523 0.402 -2.885 1 72.5 112 ARG A N 1
ATOM 927 C CA . ARG A 1 112 ? -14.797 0.054 -4.273 1 72.5 112 ARG A CA 1
ATOM 928 C C . ARG A 1 112 ? -16.281 0.178 -4.586 1 72.5 112 ARG A C 1
ATOM 930 O O . ARG A 1 112 ? -16.656 0.602 -5.68 1 72.5 112 ARG A O 1
ATOM 937 N N . ASN A 1 113 ? -17.312 -0.312 -3.797 1 57.62 113 ASN A N 1
ATOM 938 C CA . ASN A 1 113 ? -18.75 -0.215 -3.99 1 57.62 113 ASN A CA 1
ATOM 939 C C . ASN A 1 113 ? -19.391 0.743 -2.986 1 57.62 113 ASN A C 1
ATOM 941 O O . ASN A 1 113 ? -19.828 0.322 -1.917 1 57.62 113 ASN A O 1
ATOM 945 N N . PRO A 1 114 ? -19.156 2.166 -3.125 1 51.34 114 PRO A N 1
ATOM 946 C CA . PRO A 1 114 ? -19.828 3.008 -2.129 1 51.34 114 PRO A CA 1
ATOM 947 C C . PRO A 1 114 ? -21.297 2.625 -1.923 1 51.34 114 PRO A C 1
ATOM 949 O O . PRO A 1 114 ? -21.906 3.062 -0.953 1 51.34 114 PRO A O 1
ATOM 952 N N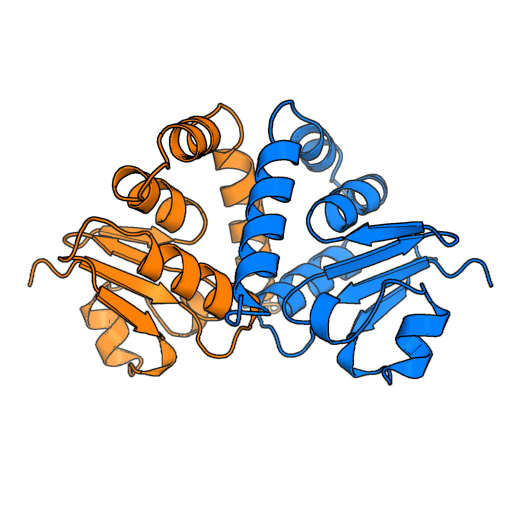 . GLY A 1 115 ? -22.031 2.303 -2.955 1 38.53 115 GLY A N 1
ATOM 953 C CA . GLY A 1 115 ? -23.469 2.098 -2.889 1 38.53 115 GLY A CA 1
ATOM 954 C C . GLY A 1 115 ? -23.875 0.998 -1.922 1 38.53 115 GLY A C 1
ATOM 955 O O . GLY A 1 115 ? -25.031 0.574 -1.901 1 38.53 115 GLY A O 1
ATOM 956 N N . HIS A 1 116 ? -23.172 0.61 -0.898 1 31.22 116 HIS A N 1
ATOM 957 C CA . HIS A 1 116 ? -24.219 0.106 -0.021 1 31.22 116 HIS A CA 1
ATOM 958 C C . HIS A 1 116 ? -25 1.25 0.632 1 31.22 116 HIS A C 1
ATOM 960 O O . HIS A 1 116 ? -24.422 2.299 0.929 1 31.22 116 HIS A O 1
ATOM 966 N N . MET B 1 1 ? 2.135 29.234 8.461 1 49.28 1 MET B N 1
ATOM 967 C CA . MET B 1 1 ? 0.813 28.672 8.219 1 49.28 1 MET B CA 1
ATOM 968 C C . MET B 1 1 ? 0.775 27.203 8.617 1 49.28 1 MET B C 1
ATOM 970 O O . MET B 1 1 ? 1.605 26.406 8.164 1 49.28 1 MET B O 1
ATOM 974 N N . ASN B 1 2 ? 0.378 26.859 9.914 1 64.5 2 ASN B N 1
ATOM 975 C CA . ASN B 1 2 ? 0.293 25.578 10.617 1 64.5 2 ASN B CA 1
ATOM 976 C C . ASN B 1 2 ? -0.636 24.609 9.891 1 64.5 2 ASN B C 1
ATOM 978 O O . ASN B 1 2 ? -1.748 24.344 10.352 1 64.5 2 ASN B O 1
ATOM 982 N N . GLU B 1 3 ? -0.456 24.281 8.531 1 86.12 3 GLU B N 1
ATOM 983 C CA . GLU B 1 3 ? -1.399 23.516 7.719 1 86.12 3 GLU B CA 1
ATOM 984 C C . GLU B 1 3 ? -1.293 22.016 8.016 1 86.12 3 GLU B C 1
ATOM 986 O O . GLU B 1 3 ? -0.195 21.5 8.234 1 86.12 3 GLU B O 1
ATOM 991 N N . ARG B 1 4 ? -2.439 21.484 8.414 1 94.88 4 ARG B N 1
ATOM 992 C CA . ARG B 1 4 ? -2.562 20.047 8.531 1 94.88 4 ARG B CA 1
ATOM 993 C C . ARG B 1 4 ? -3.211 19.438 7.289 1 94.88 4 ARG B C 1
ATOM 995 O O . ARG B 1 4 ? -4.402 19.641 7.047 1 94.88 4 ARG B O 1
ATOM 1002 N N . ILE B 1 5 ? -2.346 18.828 6.441 1 97.5 5 ILE B N 1
ATOM 1003 C CA . ILE B 1 5 ? -2.85 18.375 5.152 1 97.5 5 ILE B CA 1
ATOM 1004 C C . ILE B 1 5 ? -2.371 16.953 4.883 1 97.5 5 ILE B C 1
ATOM 1006 O O . ILE B 1 5 ? -1.197 16.625 5.094 1 97.5 5 ILE B O 1
ATOM 1010 N N . PHE B 1 6 ? -3.342 16.109 4.586 1 98 6 PHE B N 1
ATOM 1011 C CA . PHE B 1 6 ? -3.068 14.75 4.117 1 98 6 PHE B CA 1
ATOM 1012 C C . PHE B 1 6 ? -3.107 14.688 2.598 1 98 6 PHE B C 1
ATOM 1014 O O . PHE B 1 6 ? -4.148 14.938 1.984 1 98 6 PHE B O 1
ATOM 1021 N N . LEU B 1 7 ? -1.959 14.367 2.008 1 98.06 7 LEU B N 1
ATOM 1022 C CA . LEU B 1 7 ? -1.828 14.305 0.556 1 98.06 7 LEU B CA 1
ATOM 1023 C C . LEU B 1 7 ? -1.81 12.859 0.072 1 98.06 7 LEU B C 1
ATOM 1025 O O . LEU B 1 7 ? -1.188 12 0.698 1 98.06 7 LEU B O 1
ATOM 1029 N N . TYR B 1 8 ? -2.523 12.594 -0.949 1 97.88 8 TYR B N 1
ATOM 1030 C CA . TYR B 1 8 ? -2.508 11.297 -1.618 1 97.88 8 TYR B CA 1
ATOM 1031 C C . TYR B 1 8 ? -2.359 11.469 -3.125 1 97.88 8 TYR B C 1
ATOM 1033 O O . TYR B 1 8 ? -2.453 12.578 -3.646 1 97.88 8 TYR B O 1
ATOM 1041 N N . ASP B 1 9 ? -1.991 10.391 -3.775 1 96.88 9 ASP B N 1
ATOM 1042 C CA . ASP B 1 9 ? -1.895 10.391 -5.23 1 96.88 9 ASP B CA 1
ATOM 1043 C C . ASP B 1 9 ? -3.232 10.039 -5.871 1 96.88 9 ASP B C 1
ATOM 1045 O O . ASP B 1 9 ? -3.629 8.867 -5.883 1 96.88 9 ASP B O 1
ATOM 1049 N N . GLY B 1 10 ? -3.857 10.992 -6.438 1 96.31 10 GLY B N 1
ATOM 1050 C CA . GLY B 1 10 ? -5.176 10.82 -7.027 1 96.31 10 GLY B CA 1
ATOM 1051 C C . GLY B 1 10 ? -5.172 9.914 -8.242 1 96.31 10 GLY B C 1
ATOM 1052 O O . GLY B 1 10 ? -6.219 9.414 -8.656 1 96.31 10 GLY B O 1
ATOM 1053 N N . ASP B 1 11 ? -4.004 9.742 -8.812 1 94.88 11 ASP B N 1
ATOM 1054 C CA . ASP B 1 11 ? -3.9 8.906 -10.008 1 94.88 11 ASP B CA 1
ATOM 1055 C C . ASP B 1 11 ? -3.545 7.469 -9.641 1 94.88 11 ASP B C 1
ATOM 1057 O O . ASP B 1 11 ? -3.447 6.605 -10.516 1 94.88 11 ASP B O 1
ATOM 1061 N N . CYS B 1 12 ? -3.367 7.23 -8.438 1 95.56 12 CYS B N 1
ATOM 1062 C CA . CYS B 1 12 ? -3.084 5.902 -7.902 1 95.56 12 CYS B CA 1
ATOM 1063 C C . CYS B 1 12 ? -4.305 5.332 -7.191 1 95.56 12 CYS B C 1
ATOM 1065 O O . CYS B 1 12 ? -4.695 5.82 -6.129 1 95.56 12 CYS B O 1
ATOM 1067 N N . PRO B 1 13 ? -4.844 4.32 -7.773 1 93.75 13 PRO B N 1
ATOM 1068 C CA . PRO B 1 13 ? -6.086 3.793 -7.199 1 93.75 13 PRO B CA 1
ATOM 1069 C C . PRO B 1 13 ? -5.926 3.367 -5.738 1 93.75 13 PRO B C 1
ATOM 1071 O O . PRO B 1 13 ? -6.832 3.572 -4.93 1 93.75 13 PRO B O 1
ATOM 1074 N N . PHE B 1 14 ? -4.855 2.805 -5.371 1 93.25 14 PHE B N 1
ATOM 1075 C CA . PHE B 1 14 ? -4.641 2.408 -3.982 1 93.25 14 PHE B CA 1
ATOM 1076 C C . PHE B 1 14 ? -4.605 3.629 -3.07 1 93.25 14 PHE B C 1
ATOM 1078 O O . PHE B 1 14 ? -5.281 3.66 -2.041 1 93.25 14 PHE B O 1
ATOM 1085 N N . CYS B 1 15 ? -3.832 4.605 -3.439 1 94.94 15 CYS B N 1
ATOM 1086 C CA . CYS B 1 15 ? -3.693 5.816 -2.641 1 94.94 15 CYS B CA 1
ATOM 1087 C C . CYS B 1 15 ? -5.016 6.57 -2.557 1 94.94 15 CYS B C 1
ATOM 1089 O O . CYS B 1 15 ? -5.359 7.109 -1.505 1 94.94 15 CYS B O 1
ATOM 1091 N N . PHE B 1 16 ? -5.676 6.562 -3.664 1 94.81 16 PHE B N 1
ATOM 1092 C CA . PHE B 1 16 ? -6.961 7.25 -3.734 1 94.81 16 PHE B CA 1
ATOM 1093 C C . PHE B 1 16 ? -7.969 6.613 -2.787 1 94.81 16 PHE B C 1
ATOM 1095 O O . PHE B 1 16 ? -8.617 7.312 -2.004 1 94.81 16 PHE B O 1
ATOM 1102 N N . ARG B 1 17 ? -8.078 5.34 -2.826 1 93.38 17 ARG B N 1
ATOM 1103 C CA . ARG B 1 17 ? -9.008 4.629 -1.958 1 93.38 17 ARG B CA 1
ATOM 1104 C C . ARG B 1 17 ? -8.609 4.773 -0.493 1 93.38 17 ARG B C 1
ATOM 1106 O O . ARG B 1 17 ? -9.461 4.984 0.37 1 93.38 17 ARG B O 1
ATOM 1113 N N . LEU B 1 18 ? -7.348 4.66 -0.236 1 92.75 18 LEU B N 1
ATOM 1114 C CA . LEU B 1 18 ? -6.863 4.832 1.129 1 92.75 18 LEU B CA 1
ATOM 1115 C C . LEU B 1 18 ? -7.156 6.238 1.638 1 92.75 18 LEU B C 1
ATOM 1117 O O . LEU B 1 18 ? -7.719 6.406 2.723 1 92.75 18 LEU B O 1
ATOM 1121 N N . GLY B 1 19 ? -6.785 7.254 0.844 1 94.81 19 GLY B N 1
ATOM 1122 C CA . GLY B 1 19 ? -7.051 8.633 1.221 1 94.81 19 GLY B CA 1
ATOM 1123 C C . GLY B 1 19 ? -8.523 8.914 1.475 1 94.81 19 GLY B C 1
ATOM 1124 O O . GLY B 1 19 ? -8.875 9.578 2.451 1 94.81 19 GLY B O 1
ATOM 1125 N N . ASN B 1 20 ? -9.383 8.406 0.605 1 94.06 20 ASN B N 1
ATOM 1126 C CA . ASN B 1 20 ? -10.82 8.617 0.749 1 94.06 20 ASN B CA 1
ATOM 1127 C C . ASN B 1 20 ? -11.359 7.926 1.999 1 94.06 20 ASN B C 1
ATOM 1129 O O . ASN B 1 20 ? -12.219 8.477 2.691 1 94.06 20 ASN B O 1
ATOM 1133 N N . TYR B 1 21 ? -10.93 6.781 2.256 1 91.5 21 TYR B N 1
ATOM 1134 C CA . TYR B 1 21 ? -11.336 6.09 3.475 1 91.5 21 TYR B CA 1
ATOM 1135 C C . TYR B 1 21 ? -10.953 6.895 4.711 1 91.5 21 TYR B C 1
ATOM 1137 O O . TYR B 1 21 ? -11.773 7.078 5.617 1 91.5 21 TYR B O 1
ATOM 1145 N N . LEU B 1 22 ? -9.656 7.312 4.766 1 92.38 22 LEU B N 1
ATOM 1146 C CA . LEU B 1 22 ? -9.164 8.07 5.91 1 92.38 22 LEU B CA 1
ATOM 1147 C C . LEU B 1 22 ? -9.922 9.383 6.062 1 92.38 22 LEU B C 1
ATOM 1149 O O . LEU B 1 22 ? -10.25 9.789 7.18 1 92.38 22 LEU B O 1
ATOM 1153 N N . LYS B 1 23 ? -10.242 10.008 4.945 1 94.75 23 LYS B N 1
ATOM 1154 C CA . LYS B 1 23 ? -11.016 11.242 4.945 1 94.75 23 LYS B CA 1
ATOM 1155 C C . LYS B 1 23 ? -12.391 11.031 5.57 1 94.75 23 LYS B C 1
ATOM 1157 O O . LYS B 1 23 ? -12.82 11.805 6.43 1 94.75 23 LYS B O 1
ATOM 1162 N N . ARG B 1 24 ? -13.031 10.016 5.211 1 91.69 24 ARG B N 1
ATOM 1163 C CA . ARG B 1 24 ? -14.391 9.727 5.66 1 91.69 24 ARG B CA 1
ATOM 1164 C C . ARG B 1 24 ? -14.414 9.383 7.145 1 91.69 24 ARG B C 1
ATOM 1166 O O . ARG B 1 24 ? -15.414 9.625 7.824 1 91.69 24 ARG B O 1
ATOM 1173 N N . ASN B 1 25 ? -13.375 8.891 7.625 1 90.38 25 ASN B N 1
ATOM 1174 C CA . ASN B 1 25 ? -13.35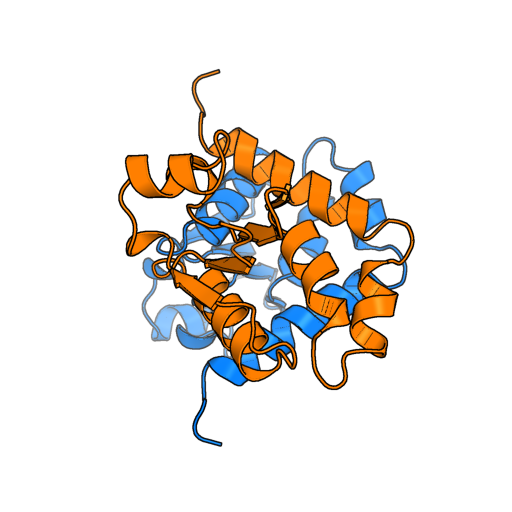9 8.406 9 1 90.38 25 ASN B CA 1
ATOM 1175 C C . ASN B 1 25 ? -12.578 9.336 9.922 1 90.38 25 ASN B C 1
ATOM 1177 O O . ASN B 1 25 ? -12.477 9.078 11.125 1 90.38 25 ASN B O 1
ATOM 1181 N N . CYS B 1 26 ? -11.969 10.344 9.359 1 92.94 26 CYS B N 1
ATOM 1182 C CA . CYS B 1 26 ? -11.188 11.281 10.156 1 92.94 26 CYS B CA 1
ATOM 1183 C C . CYS B 1 26 ? -12.102 12.18 10.977 1 92.94 26 CYS B C 1
ATOM 1185 O O . CYS B 1 26 ? -12.992 12.844 10.43 1 92.94 26 CYS B O 1
ATOM 1187 N N . LEU B 1 27 ? -11.883 12.266 12.266 1 92.94 27 LEU B N 1
ATOM 1188 C CA . LEU B 1 27 ? -12.695 13.055 13.188 1 92.94 27 LEU B CA 1
ATOM 1189 C C . LEU B 1 27 ? -12.172 14.484 13.289 1 92.94 27 LEU B C 1
ATOM 1191 O O . LEU B 1 27 ? -12.906 15.391 13.68 1 92.94 27 LEU B O 1
ATOM 1195 N N . ASP B 1 28 ? -10.867 14.617 12.969 1 93.5 28 ASP B N 1
ATOM 1196 C CA . ASP B 1 28 ? -10.25 15.938 13.031 1 93.5 28 ASP B CA 1
ATOM 1197 C C . ASP B 1 28 ? -10.539 16.75 11.766 1 93.5 28 ASP B C 1
ATOM 1199 O O . ASP B 1 28 ? -9.906 16.531 10.727 1 93.5 28 ASP B O 1
ATOM 1203 N N . THR B 1 29 ? -11.344 17.719 11.82 1 92.25 29 THR B N 1
ATOM 1204 C CA . THR B 1 29 ? -11.812 18.484 10.672 1 92.25 29 THR B CA 1
ATOM 1205 C C . THR B 1 29 ? -10.758 19.5 10.227 1 92.25 29 THR B C 1
ATOM 1207 O O . THR B 1 29 ? -10.867 20.078 9.156 1 92.25 29 THR B O 1
ATOM 1210 N N . SER B 1 30 ? -9.758 19.688 10.984 1 94.69 30 SER B N 1
ATOM 1211 C CA . SER B 1 30 ? -8.711 20.641 10.633 1 94.69 30 SER B CA 1
ATOM 1212 C C . SER B 1 30 ? -7.742 20.031 9.617 1 94.69 30 SER B C 1
ATOM 1214 O O . SER B 1 30 ? -6.949 20.766 9.008 1 94.69 30 SER B O 1
ATOM 1216 N N . ILE B 1 31 ? -7.824 18.781 9.461 1 96.38 31 ILE B N 1
ATOM 1217 C CA . ILE B 1 31 ? -6.938 18.125 8.508 1 96.38 31 ILE B CA 1
ATOM 1218 C C . ILE B 1 31 ? -7.578 18.125 7.117 1 96.38 31 ILE B C 1
ATOM 1220 O O . ILE B 1 31 ? -8.695 17.641 6.941 1 96.38 31 ILE B O 1
ATOM 1224 N N . GLN B 1 32 ? -6.875 18.688 6.188 1 97.12 32 GLN B N 1
ATOM 1225 C CA . GLN B 1 32 ? -7.352 18.703 4.809 1 97.12 32 GLN B CA 1
ATOM 1226 C C . GLN B 1 32 ? -6.836 17.484 4.039 1 97.12 32 GLN B C 1
ATOM 1228 O O . GLN B 1 32 ? -5.684 17.094 4.199 1 97.12 32 GLN B O 1
ATOM 1233 N N . PHE B 1 33 ? -7.691 16.922 3.262 1 98.06 33 PHE B N 1
ATOM 1234 C CA . PHE B 1 33 ? -7.324 15.836 2.371 1 98.06 33 PHE B CA 1
ATOM 1235 C C . PHE B 1 33 ? -7.34 16.281 0.917 1 98.06 33 PHE B C 1
ATOM 1237 O O . PHE B 1 33 ? -8.375 16.734 0.415 1 98.06 33 PHE B O 1
ATOM 1244 N N . ARG B 1 34 ? -6.18 16.203 0.267 1 98.06 34 ARG B N 1
ATOM 1245 C CA . ARG B 1 34 ? -6.07 16.656 -1.115 1 98.06 34 ARG B CA 1
ATOM 1246 C C . ARG B 1 34 ? -5.148 15.75 -1.92 1 98.06 34 ARG B C 1
ATOM 1248 O O . ARG B 1 34 ? -4.211 15.172 -1.374 1 98.06 34 ARG B O 1
ATOM 1255 N N . SER B 1 35 ? -5.434 15.656 -3.18 1 98.25 35 SER B N 1
ATOM 1256 C CA . SER B 1 35 ? -4.465 15.023 -4.062 1 98.25 35 SER B CA 1
ATOM 1257 C C . SER B 1 35 ? -3.264 15.93 -4.312 1 98.25 35 SER B C 1
ATOM 1259 O O . SER B 1 35 ? -3.424 17.125 -4.57 1 98.25 35 SER B O 1
ATOM 1261 N N . PHE B 1 36 ? -2.076 15.312 -4.25 1 97.44 36 PHE B N 1
ATOM 1262 C CA . PHE B 1 36 ? -0.906 16.141 -4.527 1 97.44 36 PHE B CA 1
ATOM 1263 C C . PHE B 1 36 ? -0.91 16.609 -5.973 1 97.44 36 PHE B C 1
ATOM 1265 O O . PHE B 1 36 ? -0.213 17.562 -6.32 1 97.44 36 PHE B O 1
ATOM 1272 N N . ARG B 1 37 ? -1.737 15.953 -6.773 1 97.19 37 ARG B N 1
ATOM 1273 C CA . ARG B 1 37 ? -1.826 16.297 -8.188 1 97.19 37 ARG B CA 1
ATOM 1274 C C . ARG B 1 37 ? -2.438 17.688 -8.383 1 97.19 37 ARG B C 1
ATOM 1276 O O . ARG B 1 37 ? -2.334 18.266 -9.461 1 97.19 37 ARG B O 1
ATOM 1283 N N . GLU B 1 38 ? -3.078 18.219 -7.398 1 97.38 38 GLU B N 1
ATOM 1284 C CA . GLU B 1 38 ? -3.684 19.547 -7.441 1 97.38 38 GLU B CA 1
ATOM 1285 C C . GLU B 1 38 ? -2.641 20.641 -7.219 1 97.38 38 GLU B C 1
ATOM 1287 O O . GLU B 1 38 ? -2.938 21.828 -7.355 1 97.38 38 GLU B O 1
ATOM 1292 N N . PHE B 1 39 ? -1.438 20.281 -6.895 1 96.69 39 PHE B N 1
ATOM 1293 C CA . PHE B 1 39 ? -0.392 21.234 -6.535 1 96.69 39 PHE B CA 1
ATOM 1294 C C . PHE B 1 39 ? 0.716 21.234 -7.582 1 96.69 39 PHE B C 1
ATOM 1296 O O . PHE B 1 39 ? 1.009 20.203 -8.188 1 96.69 39 PHE B O 1
ATOM 1303 N N . GLN B 1 40 ? 1.267 22.391 -7.734 1 96.62 40 GLN B N 1
ATOM 1304 C CA . GLN B 1 40 ? 2.514 22.469 -8.492 1 96.62 40 GLN B CA 1
ATOM 1305 C C . GLN B 1 40 ? 3.713 22.125 -7.609 1 96.62 40 GLN B C 1
ATOM 1307 O O . GLN B 1 40 ? 3.615 22.156 -6.383 1 96.62 40 GLN B O 1
ATOM 1312 N N . GLU B 1 41 ? 4.797 21.797 -8.242 1 96.25 41 GLU B N 1
ATOM 1313 C CA . GLU B 1 41 ? 6.012 21.422 -7.527 1 96.25 41 GLU B CA 1
ATOM 1314 C C . GLU B 1 41 ? 6.383 22.469 -6.488 1 96.25 41 GLU B C 1
ATOM 1316 O O . GLU B 1 41 ? 6.703 22.141 -5.344 1 96.25 41 GLU B O 1
ATOM 1321 N N . GLN B 1 42 ? 6.277 23.75 -6.852 1 96 42 GLN B N 1
ATOM 1322 C CA . GLN B 1 42 ? 6.66 24.844 -5.961 1 96 42 GLN B CA 1
ATOM 1323 C C . GLN B 1 42 ? 5.742 24.906 -4.746 1 96 42 GLN B C 1
ATOM 1325 O O . GLN B 1 42 ? 6.188 25.234 -3.641 1 96 42 GLN B O 1
ATOM 1330 N N . ASP B 1 43 ? 4.461 24.609 -4.914 1 95.5 43 ASP B N 1
ATOM 1331 C CA . ASP B 1 43 ? 3.496 24.625 -3.82 1 95.5 43 ASP B CA 1
ATOM 1332 C C . ASP B 1 43 ? 3.771 23.5 -2.826 1 95.5 43 ASP B C 1
ATOM 1334 O O . ASP B 1 43 ? 3.641 23.688 -1.615 1 95.5 43 ASP B O 1
ATOM 1338 N N . LEU B 1 44 ? 4.137 22.375 -3.404 1 96.06 44 LEU B N 1
ATOM 1339 C CA . LEU B 1 44 ? 4.488 21.25 -2.543 1 96.06 44 LEU B CA 1
ATOM 1340 C C . LEU B 1 44 ? 5.703 21.578 -1.684 1 96.06 44 LEU B C 1
ATOM 1342 O O . LEU B 1 44 ? 5.723 21.297 -0.486 1 96.06 44 LEU B O 1
ATOM 1346 N N . ARG B 1 45 ? 6.676 22.25 -2.236 1 95.12 45 ARG B N 1
ATOM 1347 C CA . ARG B 1 45 ? 7.902 22.609 -1.527 1 95.12 45 ARG B CA 1
ATOM 1348 C C . ARG B 1 45 ? 7.629 23.656 -0.448 1 95.12 45 ARG B C 1
ATOM 1350 O O . ARG B 1 45 ? 8.352 23.719 0.549 1 95.12 45 ARG B O 1
ATOM 1357 N N . LYS B 1 46 ? 6.59 24.438 -0.645 1 94.94 46 LYS B N 1
ATOM 1358 C CA . LYS B 1 46 ? 6.18 25.406 0.368 1 94.94 46 LYS B CA 1
ATOM 1359 C C . LYS B 1 46 ? 5.602 24.703 1.596 1 94.94 46 LYS B C 1
ATOM 1361 O O . LYS B 1 46 ? 5.777 25.172 2.723 1 94.94 46 LYS B O 1
ATOM 1366 N N . LEU B 1 47 ? 4.895 23.594 1.314 1 94.25 47 LEU B N 1
ATOM 1367 C CA . LEU B 1 47 ? 4.367 22.828 2.436 1 94.25 47 LEU B CA 1
ATOM 1368 C C . LEU B 1 47 ? 5.496 22.234 3.266 1 94.25 47 LEU B C 1
ATOM 1370 O O . LEU B 1 47 ? 5.445 22.25 4.496 1 94.25 47 LEU B O 1
ATOM 1374 N N . HIS B 1 48 ? 6.488 21.641 2.588 1 95.56 48 HIS B N 1
ATOM 1375 C CA . HIS B 1 48 ? 7.695 21.094 3.193 1 95.56 48 HIS B CA 1
ATOM 1376 C C . HIS B 1 48 ? 8.82 20.984 2.172 1 95.56 48 HIS B C 1
ATOM 1378 O O . HIS B 1 48 ? 8.617 20.484 1.062 1 95.56 48 HIS B O 1
ATOM 1384 N N . PRO B 1 49 ? 9.984 21.359 2.52 1 94.31 49 PRO B N 1
ATOM 1385 C CA . PRO B 1 49 ? 11.086 21.406 1.561 1 94.31 49 PRO B CA 1
ATOM 1386 C C . PRO B 1 49 ? 11.406 20.031 0.968 1 94.31 49 PRO B C 1
ATOM 1388 O O . PRO B 1 49 ? 11.898 19.938 -0.159 1 94.31 49 PRO B O 1
ATOM 1391 N N . SER B 1 50 ? 11.164 18.984 1.659 1 93.44 50 SER B N 1
ATOM 1392 C CA . SER B 1 50 ? 11.492 17.625 1.198 1 93.44 50 SER B CA 1
ATOM 1393 C C . SER B 1 50 ? 10.336 17.031 0.406 1 93.44 50 SER B C 1
ATOM 1395 O O . SER B 1 50 ? 10.422 15.883 -0.055 1 93.44 50 SER B O 1
ATOM 1397 N N . LEU B 1 51 ? 9.32 17.812 0.279 1 94.62 51 LEU B N 1
ATOM 1398 C CA . LEU B 1 51 ? 8.156 17.312 -0.444 1 94.62 51 LEU B CA 1
ATOM 1399 C C . LEU B 1 51 ? 8.219 17.703 -1.914 1 94.62 51 LEU B C 1
ATOM 1401 O O . LEU B 1 51 ? 8.516 18.859 -2.236 1 94.62 51 LEU B O 1
ATOM 1405 N N . GLY B 1 52 ? 8.141 16.844 -2.807 1 94.44 52 GLY B N 1
ATOM 1406 C CA . GLY B 1 52 ? 8.055 17.031 -4.246 1 94.44 52 GLY B CA 1
ATOM 1407 C C . GLY B 1 52 ? 7.191 15.984 -4.93 1 94.44 52 GLY B C 1
ATOM 1408 O O . GLY B 1 52 ? 6.664 15.078 -4.277 1 94.44 52 GLY B O 1
ATOM 1409 N N . THR B 1 53 ? 6.996 16.141 -6.211 1 94.25 53 THR B N 1
ATOM 1410 C CA . THR B 1 53 ? 6.152 15.234 -6.984 1 94.25 53 THR B CA 1
ATOM 1411 C C . THR B 1 53 ? 6.691 13.805 -6.93 1 94.25 53 THR B C 1
ATOM 1413 O O . THR B 1 53 ? 5.922 12.852 -6.832 1 94.25 53 THR B O 1
ATOM 1416 N N . GLU B 1 54 ? 7.988 13.664 -6.91 1 91.12 54 GLU B N 1
ATOM 1417 C CA . GLU B 1 54 ? 8.617 12.344 -6.926 1 91.12 54 GLU B CA 1
ATOM 1418 C C . GLU B 1 54 ? 8.328 11.586 -5.633 1 91.12 54 GLU B C 1
ATOM 1420 O O . GLU B 1 54 ? 8.102 10.375 -5.66 1 91.12 54 GLU B O 1
ATOM 1425 N N . VAL B 1 55 ? 8.281 12.344 -4.582 1 90.81 55 VAL B N 1
ATOM 1426 C CA . VAL B 1 55 ? 8.086 11.719 -3.277 1 90.81 55 VAL B CA 1
ATOM 1427 C C . VAL B 1 55 ? 6.605 11.438 -3.057 1 90.81 55 VAL B C 1
ATOM 1429 O O . VAL B 1 55 ? 6.246 10.438 -2.428 1 90.81 55 VAL B O 1
ATOM 1432 N N . ALA B 1 56 ? 5.738 12.203 -3.627 1 94.25 56 ALA B N 1
ATOM 1433 C CA . ALA B 1 56 ? 4.297 12.117 -3.396 1 94.25 56 ALA B CA 1
ATOM 1434 C C . ALA B 1 56 ? 3.654 11.086 -4.32 1 94.25 56 ALA B C 1
ATOM 1436 O O . ALA B 1 56 ? 2.59 10.547 -4.012 1 94.25 56 ALA B O 1
ATOM 1437 N N . GLN B 1 57 ? 4.309 10.805 -5.426 1 93.69 57 GLN B N 1
ATOM 1438 C CA . GLN B 1 57 ? 3.73 9.898 -6.406 1 93.69 57 GLN B CA 1
ATOM 1439 C C . GLN B 1 57 ? 3.646 8.477 -5.859 1 93.69 57 GLN B C 1
ATOM 1441 O O . GLN B 1 57 ? 4.648 7.922 -5.395 1 93.69 57 GLN B O 1
ATOM 1446 N N . GLY B 1 58 ? 2.488 7.902 -5.914 1 92.25 58 GLY B N 1
ATOM 1447 C CA . GLY B 1 58 ? 2.299 6.543 -5.438 1 92.25 58 GLY B CA 1
ATOM 1448 C C . GLY B 1 58 ? 2.463 6.41 -3.934 1 92.25 58 GLY B C 1
ATOM 1449 O O . GLY B 1 58 ? 2.824 5.344 -3.436 1 92.25 58 GLY B O 1
ATOM 1450 N N . ASN B 1 59 ? 2.318 7.465 -3.256 1 93.56 59 ASN B N 1
ATOM 1451 C CA . ASN B 1 59 ? 2.521 7.52 -1.812 1 93.56 59 ASN B CA 1
ATOM 1452 C C . ASN B 1 59 ? 1.553 8.492 -1.145 1 93.56 59 ASN B C 1
ATOM 1454 O O . ASN B 1 59 ? 0.923 9.305 -1.819 1 93.56 59 ASN B O 1
ATOM 1458 N N . VAL B 1 60 ? 1.368 8.336 0.125 1 96 60 VAL B N 1
ATOM 1459 C CA . VAL B 1 60 ? 0.608 9.305 0.907 1 96 60 VAL B CA 1
ATOM 1460 C C . VAL B 1 60 ? 1.548 10.062 1.841 1 96 60 VAL B C 1
ATOM 1462 O O . VAL B 1 60 ? 2.625 9.57 2.182 1 96 60 VAL B O 1
ATOM 1465 N N . GLN B 1 61 ? 1.154 11.328 2.156 1 96.44 61 GLN B N 1
ATOM 1466 C CA . GLN B 1 61 ? 1.911 12.203 3.047 1 96.44 61 GLN B CA 1
ATOM 1467 C C . GLN B 1 61 ? 0.985 12.953 3.998 1 96.44 61 GLN B C 1
ATOM 1469 O O . GLN B 1 61 ? -0.097 13.391 3.602 1 96.44 61 GLN B O 1
ATOM 1474 N N . LEU B 1 62 ? 1.438 13.102 5.211 1 97.38 62 LEU B N 1
ATOM 1475 C CA . LEU B 1 62 ? 0.783 14.016 6.137 1 97.38 62 LEU B CA 1
ATOM 1476 C C . LEU B 1 62 ? 1.72 15.156 6.527 1 97.38 62 LEU B C 1
ATOM 1478 O O . LEU B 1 62 ? 2.857 14.914 6.941 1 97.38 62 LEU B O 1
ATOM 1482 N N . ILE B 1 63 ? 1.312 16.328 6.266 1 97.31 63 ILE B N 1
ATOM 1483 C CA . ILE B 1 63 ? 1.982 17.516 6.793 1 97.31 63 ILE B CA 1
ATOM 1484 C C . ILE B 1 63 ? 1.223 18.047 8.008 1 97.31 63 ILE B C 1
ATOM 1486 O O . ILE B 1 63 ? 0.062 18.438 7.895 1 97.31 63 ILE B O 1
ATOM 1490 N N . ASP B 1 64 ? 1.861 17.938 9.133 1 95.75 64 ASP B N 1
ATOM 1491 C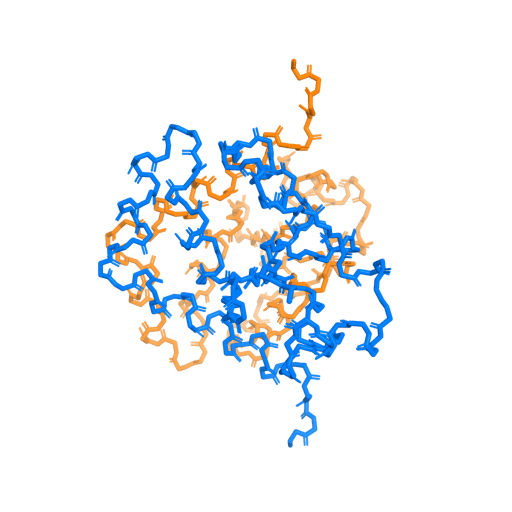 CA . ASP B 1 64 ? 1.252 18.359 10.391 1 95.75 64 ASP B CA 1
ATOM 1492 C C . ASP B 1 64 ? 2.123 19.391 11.102 1 95.75 64 ASP B C 1
ATOM 1494 O O . ASP B 1 64 ? 3.121 19.031 11.734 1 95.75 64 ASP B O 1
ATOM 1498 N N . LYS B 1 65 ? 1.728 20.688 11.016 1 92.12 65 LYS B N 1
ATOM 1499 C CA . LYS B 1 65 ? 2.424 21.781 11.688 1 92.12 65 LYS B CA 1
ATOM 1500 C C . LYS B 1 65 ? 3.895 21.828 11.281 1 92.12 65 LYS B C 1
ATOM 1502 O O . LYS B 1 65 ? 4.777 21.891 12.133 1 92.12 65 LYS B O 1
ATOM 1507 N N . GLY B 1 66 ? 4.133 21.625 10.094 1 91.31 66 GLY B N 1
ATOM 1508 C CA . GLY B 1 66 ? 5.473 21.781 9.547 1 91.31 66 GLY B CA 1
ATOM 1509 C C . GLY B 1 66 ? 6.262 20.484 9.539 1 91.31 66 GLY B C 1
ATOM 1510 O O . GLY B 1 66 ? 7.379 20.438 9.016 1 91.31 66 GLY B O 1
ATOM 1511 N N . ILE B 1 67 ? 5.762 19.453 10.109 1 95.56 67 ILE B N 1
ATOM 1512 C CA . ILE B 1 67 ? 6.418 18.141 10.125 1 95.56 67 ILE B CA 1
ATOM 1513 C C . ILE B 1 67 ? 5.805 17.25 9.062 1 95.56 67 ILE B C 1
ATOM 1515 O O . ILE B 1 67 ? 4.586 17.203 8.898 1 95.56 67 ILE B O 1
ATOM 1519 N N . ARG B 1 68 ? 6.688 16.562 8.328 1 96.12 68 ARG B N 1
ATOM 1520 C CA . ARG B 1 68 ? 6.227 15.648 7.281 1 96.12 68 ARG B CA 1
ATOM 1521 C C . ARG B 1 68 ? 6.27 14.203 7.758 1 96.12 68 ARG B C 1
ATOM 1523 O O . ARG B 1 68 ? 7.305 13.734 8.234 1 96.12 68 ARG B O 1
ATOM 1530 N N . TYR B 1 69 ? 5.176 13.516 7.668 1 95.56 69 TYR B N 1
ATOM 1531 C CA . TYR B 1 69 ? 5.062 12.078 7.906 1 95.56 69 TYR B CA 1
ATOM 1532 C C . TYR B 1 69 ? 4.758 11.336 6.613 1 95.56 69 TYR B C 1
ATOM 1534 O O . TYR B 1 69 ? 3.656 11.445 6.07 1 95.56 69 TYR B O 1
ATOM 1542 N N . PRO B 1 70 ? 5.746 10.523 6.133 1 94.62 70 PRO B N 1
ATOM 1543 C CA . PRO B 1 70 ? 5.539 9.836 4.855 1 94.62 70 PRO B CA 1
ATOM 1544 C C . PRO B 1 70 ? 4.934 8.445 5.027 1 94.62 70 PRO B C 1
ATOM 1546 O O . PRO B 1 70 ? 5.199 7.77 6.023 1 94.62 70 PRO B O 1
ATOM 1549 N N . GLY B 1 71 ? 4.152 8.086 4.125 1 92.06 71 GLY B N 1
ATOM 1550 C CA . GLY B 1 71 ? 3.697 6.711 3.977 1 92.06 71 GLY B CA 1
ATOM 1551 C C . GLY B 1 71 ? 3.033 6.164 5.223 1 92.06 71 GLY B C 1
ATOM 1552 O O . GLY B 1 71 ? 2.043 6.723 5.703 1 92.06 71 GLY B O 1
ATOM 1553 N N . PHE B 1 72 ? 3.604 5.156 5.727 1 89.81 72 PHE B N 1
ATOM 1554 C CA . PHE B 1 72 ? 3.086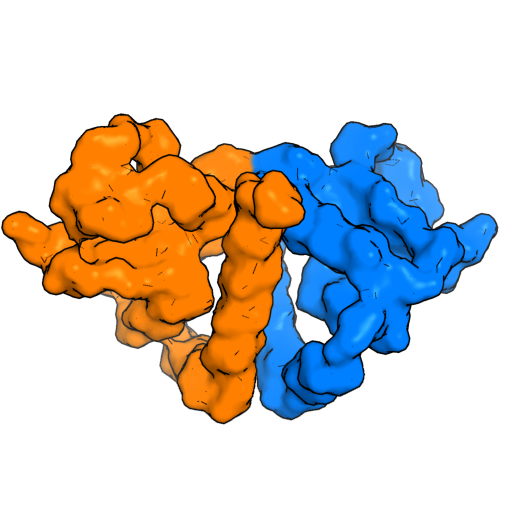 4.465 6.902 1 89.81 72 PHE B CA 1
ATOM 1555 C C . PHE B 1 72 ? 2.963 5.426 8.078 1 89.81 72 PHE B C 1
ATOM 1557 O O . PHE B 1 72 ? 1.966 5.398 8.805 1 89.81 72 PHE B O 1
ATOM 1564 N N . PHE B 1 73 ? 3.898 6.297 8.258 1 92.31 73 PHE B N 1
ATOM 1565 C CA . PHE B 1 73 ? 3.93 7.203 9.406 1 92.31 73 PHE B CA 1
ATOM 1566 C C . PHE B 1 73 ? 2.838 8.258 9.289 1 92.31 73 PHE B C 1
ATOM 1568 O O . PHE B 1 73 ? 2.334 8.75 10.297 1 92.31 73 PHE B O 1
ATOM 1575 N N . ALA B 1 74 ? 2.449 8.484 8.008 1 94.88 74 ALA B N 1
ATOM 1576 C CA . ALA B 1 74 ? 1.314 9.383 7.812 1 94.88 74 ALA B CA 1
ATOM 1577 C C . ALA B 1 74 ? 0.026 8.766 8.352 1 94.88 74 ALA B C 1
ATOM 1579 O O . ALA B 1 74 ? -0.728 9.422 9.07 1 94.88 74 ALA B O 1
ATOM 1580 N N . VAL B 1 75 ? -0.168 7.531 8.039 1 91.56 75 VAL B N 1
ATOM 1581 C CA . VAL B 1 75 ? -1.369 6.82 8.461 1 91.56 75 VAL B CA 1
ATOM 1582 C C . VAL B 1 75 ? -1.344 6.617 9.977 1 91.56 75 VAL B C 1
ATOM 1584 O O . VAL B 1 75 ? -2.361 6.789 10.648 1 91.56 75 VAL B O 1
ATOM 1587 N N . ARG B 1 76 ? -0.206 6.297 10.484 1 90.31 76 ARG B N 1
ATOM 1588 C CA . ARG B 1 76 ? -0.053 6.102 11.922 1 90.31 76 ARG B CA 1
ATOM 1589 C C . ARG B 1 76 ? -0.397 7.371 12.688 1 90.31 76 ARG B C 1
ATOM 1591 O O . ARG B 1 76 ? -1.139 7.328 13.672 1 90.31 76 ARG B O 1
ATOM 1598 N N . ARG B 1 77 ? 0.087 8.469 12.25 1 92.38 77 ARG B N 1
ATOM 1599 C CA . ARG B 1 77 ? -0.175 9.75 12.906 1 92.38 77 ARG B CA 1
ATOM 1600 C C . ARG B 1 77 ? -1.651 10.117 12.812 1 92.38 77 ARG B C 1
ATOM 1602 O O . ARG B 1 77 ? -2.227 10.648 13.766 1 92.38 77 ARG B O 1
ATOM 1609 N N . LEU B 1 78 ? -2.199 9.812 11.688 1 91.88 78 LEU B N 1
ATOM 1610 C CA . LEU B 1 78 ? -3.604 10.133 11.453 1 91.88 78 LEU B CA 1
ATOM 1611 C C . LEU B 1 78 ? -4.512 9.219 12.266 1 91.88 78 LEU B C 1
ATOM 1613 O O . LEU B 1 78 ? -5.652 9.578 12.57 1 91.88 78 LEU B O 1
ATOM 1617 N N . SER B 1 79 ? -4.047 8.07 12.633 1 88.19 79 SER B N 1
ATOM 1618 C CA . SER B 1 79 ? -4.871 7.043 13.258 1 88.19 79 SER B CA 1
ATOM 1619 C C . SER B 1 79 ? -5.453 7.527 14.578 1 88.19 79 SER B C 1
ATOM 1621 O O . SER B 1 79 ? -6.531 7.094 14.984 1 88.19 79 SER B O 1
ATOM 1623 N N . HIS B 1 80 ? -4.773 8.43 15.203 1 85.81 80 HIS B N 1
ATOM 1624 C CA . HIS B 1 80 ? -5.23 8.969 16.484 1 85.81 80 HIS B CA 1
ATOM 1625 C C . HIS B 1 80 ? -6.5 9.789 16.312 1 85.81 80 HIS B C 1
ATOM 1627 O O . HIS B 1 80 ? -7.207 10.055 17.281 1 85.81 80 HIS B O 1
ATOM 1633 N N . SER B 1 81 ? -6.809 10.133 15.109 1 89.12 81 SER B N 1
ATOM 1634 C CA . SER B 1 81 ? -7.957 10.992 14.852 1 89.12 81 SER B CA 1
ATOM 1635 C C . SER B 1 81 ? -9.031 10.25 14.055 1 89.12 81 SER B C 1
ATOM 1637 O O . SER B 1 81 ? -9.938 10.875 13.492 1 89.12 81 SER B O 1
ATOM 1639 N N . LEU B 1 82 ? -8.961 9.031 13.93 1 88 82 LEU B N 1
ATOM 1640 C CA . LEU B 1 82 ? -9.906 8.273 13.117 1 88 82 LEU B CA 1
ATOM 1641 C C . LEU B 1 82 ? -11.016 7.68 13.992 1 88 82 LEU B C 1
ATOM 1643 O O . LEU B 1 82 ? -10.758 7.254 15.117 1 88 82 LEU B O 1
ATOM 1647 N N . ARG B 1 83 ? -12.203 7.66 13.531 1 83.56 83 ARG B N 1
ATOM 1648 C CA . ARG B 1 83 ? -13.336 7.043 14.203 1 83.56 83 ARG B CA 1
ATOM 1649 C C . ARG B 1 83 ? -13.148 5.531 14.328 1 83.56 83 ARG B C 1
ATOM 1651 O O . ARG B 1 83 ? -12.844 4.859 13.344 1 83.56 83 ARG B O 1
ATOM 1658 N N . GLY B 1 84 ? -13.461 4.984 15.57 1 74.12 84 GLY B N 1
ATOM 1659 C CA . GLY B 1 84 ? -13.414 3.541 15.758 1 74.12 84 GLY B CA 1
ATOM 1660 C C . GLY B 1 84 ? -12.008 2.992 15.82 1 74.12 84 GLY B C 1
ATOM 1661 O O . GLY B 1 84 ? -11.805 1.776 15.773 1 74.12 84 GLY B O 1
ATOM 1662 N N . TRP B 1 85 ? -11.156 3.807 15.75 1 63.38 85 TRP B N 1
ATOM 1663 C CA . TRP B 1 85 ? -9.797 3.391 15.414 1 63.38 85 TRP B CA 1
ATOM 1664 C C . TRP B 1 85 ? -9 3.066 16.672 1 63.38 85 TRP B C 1
ATOM 1666 O O . TRP B 1 85 ? -7.77 2.965 16.641 1 63.38 85 TRP B O 1
ATOM 1676 N N . ARG B 1 86 ? -9.578 2.953 17.781 1 66.06 86 ARG B N 1
ATOM 1677 C CA . ARG B 1 86 ? -8.797 2.543 18.938 1 66.06 86 ARG B CA 1
ATOM 1678 C C . ARG B 1 86 ? -8.016 1.265 18.656 1 66.06 86 ARG B C 1
ATOM 1680 O O . ARG B 1 86 ? -6.828 1.178 18.953 1 66.06 86 ARG B O 1
ATOM 1687 N N . TRP B 1 87 ? -8.68 0.462 17.875 1 65.75 87 TRP B N 1
ATOM 1688 C CA . TRP B 1 87 ? -8.047 -0.833 17.656 1 65.75 87 TRP B CA 1
ATOM 1689 C C . TRP B 1 87 ? -7.004 -0.747 16.547 1 65.75 87 TRP B C 1
ATOM 1691 O O . TRP B 1 87 ? -5.941 -1.369 16.641 1 65.75 87 TRP B O 1
ATOM 1701 N N . PHE B 1 88 ? -7.203 0.118 15.594 1 72.19 88 PHE B N 1
ATOM 1702 C CA . PHE B 1 88 ? -6.266 0.239 14.484 1 72.19 88 PHE B CA 1
ATOM 1703 C C . PHE B 1 88 ? -4.98 0.923 14.93 1 72.19 88 PHE B C 1
ATOM 1705 O O . PHE B 1 88 ? -3.885 0.528 14.523 1 72.19 88 PHE B O 1
ATOM 1712 N N . SER B 1 89 ? -5.219 1.846 15.789 1 73.75 89 SER B N 1
ATOM 1713 C CA . SER B 1 89 ? -4.07 2.596 16.281 1 73.75 89 SER B CA 1
ATOM 1714 C C . SER B 1 89 ? -3.133 1.702 17.094 1 73.75 89 SER B C 1
ATOM 1716 O O . SER B 1 89 ? -1.912 1.768 16.922 1 73.75 89 SER B O 1
ATOM 1718 N N . LEU B 1 90 ? -3.707 0.837 17.812 1 75.12 90 LEU B N 1
ATOM 1719 C CA . LEU B 1 90 ? -2.902 -0.058 18.641 1 75.12 90 LEU B CA 1
ATOM 1720 C C . LEU B 1 90 ? -2.057 -0.985 17.781 1 75.12 90 LEU B C 1
ATOM 1722 O O . LEU B 1 90 ? -0.899 -1.259 18.094 1 75.12 90 LEU B O 1
ATOM 1726 N N . PHE B 1 91 ? -2.607 -1.288 16.672 1 77.5 91 PHE B N 1
ATOM 1727 C CA . PHE B 1 91 ? -1.911 -2.215 15.789 1 77.5 91 PHE B CA 1
ATOM 1728 C C . PHE B 1 91 ? -0.756 -1.521 15.078 1 77.5 91 PHE B C 1
ATOM 1730 O O . PHE B 1 91 ? 0.31 -2.111 14.891 1 77.5 91 PHE B O 1
ATOM 1737 N N . LEU B 1 92 ? -0.998 -0.296 14.766 1 82.81 92 LEU B N 1
ATOM 1738 C CA . LEU B 1 92 ? 0.01 0.454 14.023 1 82.81 92 LEU B CA 1
ATOM 1739 C C . LEU B 1 92 ? 1.206 0.783 14.914 1 82.81 92 LEU B C 1
ATOM 1741 O O . LEU B 1 92 ? 2.287 1.102 14.414 1 82.81 92 LEU B O 1
ATOM 1745 N N . TYR B 1 93 ? 1.006 0.613 16.203 1 81.62 93 TYR B N 1
ATOM 1746 C CA . TYR B 1 93 ? 2.062 0.966 17.156 1 81.62 93 TYR B CA 1
ATOM 1747 C C . TYR B 1 93 ? 2.725 -0.282 17.719 1 81.62 93 TYR B C 1
ATOM 1749 O O . TYR B 1 93 ? 3.645 -0.188 18.531 1 81.62 93 TYR B O 1
ATOM 1757 N N . LEU B 1 94 ? 2.174 -1.413 17.281 1 81.12 94 LEU B N 1
ATOM 1758 C CA . LEU B 1 94 ? 2.793 -2.656 17.719 1 81.12 94 LEU B CA 1
ATOM 1759 C C . LEU B 1 94 ? 4.242 -2.738 17.266 1 81.12 94 LEU B C 1
ATOM 1761 O O . LEU B 1 94 ? 4.582 -2.246 16.188 1 81.12 94 LEU B O 1
ATOM 1765 N N . PRO B 1 95 ? 4.953 -3.547 18.109 1 77.56 95 PRO B N 1
ATOM 1766 C CA . PRO B 1 95 ? 6.363 -3.693 17.734 1 77.56 95 PRO B CA 1
ATOM 1767 C C . PRO B 1 95 ? 6.543 -4.359 16.375 1 77.56 95 PRO B C 1
ATOM 1769 O O . PRO B 1 95 ? 5.734 -5.211 15.984 1 77.56 95 PRO B O 1
ATOM 1772 N N . PHE B 1 96 ? 7.246 -3.822 15.453 1 78.25 96 PHE B N 1
ATOM 1773 C CA . PHE B 1 96 ? 7.676 -4.391 14.18 1 78.25 96 PHE B CA 1
ATOM 1774 C C . PHE B 1 96 ? 6.859 -3.816 13.031 1 78.25 96 PHE B C 1
ATOM 1776 O O . PHE B 1 96 ? 7.27 -3.902 11.867 1 78.25 96 PHE B O 1
ATOM 1783 N N . VAL B 1 97 ? 5.57 -3.283 13.367 1 79.56 97 VAL B N 1
ATOM 1784 C CA . VAL B 1 97 ? 4.738 -2.719 12.312 1 79.56 97 VAL B CA 1
ATOM 1785 C C . VAL B 1 97 ? 5.461 -1.54 11.656 1 79.56 97 VAL B C 1
ATOM 1787 O O . VAL B 1 97 ? 5.547 -1.458 10.43 1 79.56 97 VAL B O 1
ATOM 1790 N N . PRO B 1 98 ? 6.102 -0.737 12.477 1 80.19 98 PRO B N 1
ATOM 1791 C CA . PRO B 1 98 ? 6.824 0.375 11.859 1 80.19 98 PRO B CA 1
ATOM 1792 C C . PRO B 1 98 ? 7.98 -0.092 10.977 1 80.19 98 PRO B C 1
ATOM 1794 O O . PRO B 1 98 ? 8.344 0.592 10.016 1 80.19 98 PRO B O 1
ATOM 1797 N N . LEU B 1 99 ? 8.461 -1.225 11.242 1 79.75 99 LEU B N 1
ATOM 1798 C CA . LEU B 1 99 ? 9.555 -1.763 10.445 1 79.75 99 LEU B CA 1
ATOM 1799 C C . LEU B 1 99 ? 9.078 -2.133 9.047 1 79.75 99 LEU B C 1
ATOM 1801 O O . LEU B 1 99 ? 9.789 -1.909 8.062 1 79.75 99 LEU B O 1
ATOM 1805 N N . LEU B 1 100 ? 7.848 -2.615 8.992 1 78.19 100 LEU B N 1
ATOM 1806 C CA . LEU B 1 100 ? 7.273 -2.947 7.691 1 78.19 100 LEU B CA 1
ATOM 1807 C C . LEU B 1 100 ? 7.051 -1.691 6.855 1 78.19 100 LEU B C 1
ATOM 1809 O O . LEU B 1 100 ? 7.305 -1.69 5.648 1 78.19 100 LEU B O 1
ATOM 1813 N N . GLY B 1 101 ? 6.609 -0.704 7.551 1 81.44 101 GLY B N 1
ATOM 1814 C CA . GLY B 1 101 ? 6.422 0.566 6.867 1 81.44 101 GLY B CA 1
ATOM 1815 C C . GLY B 1 101 ? 7.707 1.125 6.289 1 81.44 101 GLY B C 1
ATOM 1816 O O . GLY B 1 101 ? 7.73 1.587 5.145 1 81.44 101 GLY B O 1
ATOM 1817 N N . VAL B 1 102 ? 8.773 0.952 7.008 1 82.38 102 VAL B N 1
ATOM 1818 C CA . VAL B 1 102 ? 10.07 1.476 6.59 1 82.38 102 VAL B CA 1
ATOM 1819 C C . VAL B 1 102 ? 10.594 0.672 5.398 1 82.38 102 VAL B C 1
ATOM 1821 O O . VAL B 1 102 ? 11.117 1.241 4.441 1 82.38 102 VAL B O 1
ATOM 1824 N N . VAL B 1 103 ? 10.43 -0.555 5.5 1 78.81 103 VAL B N 1
ATOM 1825 C CA . VAL B 1 103 ? 10.914 -1.434 4.438 1 78.81 103 VAL B CA 1
ATOM 1826 C C . VAL B 1 103 ? 10.164 -1.131 3.141 1 78.81 103 VAL B C 1
ATOM 1828 O O . VAL B 1 103 ? 10.781 -1.001 2.08 1 78.81 103 VAL B O 1
ATOM 1831 N N . VAL B 1 104 ? 8.859 -0.982 3.244 1 80.94 104 VAL B N 1
ATOM 1832 C CA . VAL B 1 104 ? 8.031 -0.719 2.07 1 80.94 104 VAL B CA 1
ATOM 1833 C C . VAL B 1 104 ? 8.414 0.627 1.459 1 80.94 104 VAL B C 1
ATOM 1835 O O . VAL B 1 104 ? 8.578 0.738 0.242 1 80.94 104 VAL B O 1
ATOM 1838 N N . MET B 1 105 ? 8.586 1.569 2.324 1 82.31 105 MET B N 1
ATOM 1839 C CA . MET B 1 105 ? 8.953 2.896 1.841 1 82.31 105 MET B CA 1
ATOM 1840 C C . MET B 1 105 ? 10.328 2.875 1.183 1 82.31 105 MET B C 1
ATOM 1842 O O . MET B 1 105 ? 10.547 3.531 0.162 1 82.31 105 MET B O 1
ATOM 1846 N N . SER B 1 106 ? 11.266 2.199 1.733 1 82.44 106 SER B N 1
ATOM 1847 C CA . SER B 1 106 ? 12.609 2.092 1.179 1 82.44 106 SER B CA 1
ATOM 1848 C C . SER B 1 106 ? 12.594 1.413 -0.187 1 82.44 106 SER B C 1
ATOM 1850 O O . SER B 1 106 ? 13.297 1.84 -1.106 1 82.44 106 SER B O 1
ATOM 1852 N N . LEU B 1 107 ? 11.781 0.456 -0.271 1 77.94 107 LEU B N 1
ATOM 1853 C CA . LEU B 1 107 ? 11.633 -0.258 -1.534 1 77.94 107 LEU B CA 1
ATOM 1854 C C . LEU B 1 107 ? 11.07 0.661 -2.613 1 77.94 107 LEU B C 1
ATOM 1856 O O . LEU B 1 107 ? 11.578 0.684 -3.738 1 77.94 107 LEU B O 1
ATOM 1860 N N . LEU B 1 108 ? 10.055 1.372 -2.236 1 80.31 108 LEU B N 1
ATOM 1861 C CA . LEU B 1 108 ? 9.422 2.289 -3.178 1 80.31 108 LEU B CA 1
ATOM 1862 C C . LEU B 1 108 ? 10.398 3.371 -3.623 1 80.31 108 LEU B C 1
ATOM 1864 O O . LEU B 1 108 ? 10.398 3.773 -4.789 1 80.31 108 LEU B O 1
ATOM 1868 N N . LYS B 1 109 ? 11.227 3.82 -2.707 1 81.12 109 LYS B N 1
ATOM 1869 C CA . LYS B 1 109 ? 12.227 4.852 -2.99 1 81.12 109 LYS B CA 1
ATOM 1870 C C . LYS B 1 109 ? 13.312 4.328 -3.926 1 81.12 109 LYS B C 1
ATOM 1872 O O . LYS B 1 109 ? 13.742 5.031 -4.836 1 81.12 109 LYS B O 1
ATOM 1877 N N . SER B 1 110 ? 13.703 3.148 -3.713 1 80.5 110 SER B N 1
ATOM 1878 C CA . SER B 1 110 ? 14.789 2.557 -4.492 1 80.5 110 SER B CA 1
ATOM 1879 C C . SER B 1 110 ? 14.406 2.422 -5.961 1 80.5 110 SER B C 1
ATOM 1881 O O . SER B 1 110 ? 15.266 2.471 -6.84 1 80.5 110 SER B O 1
ATOM 1883 N N . LEU B 1 111 ? 13.172 2.318 -6.234 1 79.88 111 LEU B N 1
ATOM 1884 C CA . LEU B 1 111 ? 12.719 2.064 -7.598 1 79.88 111 LEU B CA 1
ATOM 1885 C C . LEU B 1 111 ? 12.375 3.371 -8.312 1 79.88 111 LEU B C 1
ATOM 1887 O O . LEU B 1 111 ? 12.102 3.375 -9.508 1 79.88 111 LEU B O 1
ATOM 1891 N N . ARG B 1 112 ? 12.227 4.395 -7.582 1 72.75 112 ARG B N 1
ATOM 1892 C CA . ARG B 1 112 ? 12.008 5.699 -8.195 1 72.75 112 ARG B CA 1
ATOM 1893 C C . ARG B 1 112 ? 13.219 6.125 -9.023 1 72.75 112 ARG B C 1
ATOM 1895 O O . ARG B 1 112 ? 13.07 6.734 -10.086 1 72.75 112 ARG B O 1
ATOM 1902 N N . ASN B 1 113 ? 14.531 6.035 -8.609 1 58.03 113 ASN B N 1
ATOM 1903 C CA . ASN B 1 113 ? 15.75 6.379 -9.336 1 58.03 113 ASN B CA 1
ATOM 1904 C C . ASN B 1 113 ? 16.531 5.129 -9.727 1 58.03 113 ASN B C 1
ATOM 1906 O O . ASN B 1 113 ? 17.453 4.715 -9.008 1 58.03 113 ASN B O 1
ATOM 1910 N N . PRO B 1 114 ? 16.031 4.262 -10.742 1 51.44 114 PRO B N 1
ATOM 1911 C CA . PRO B 1 114 ? 16.859 3.104 -11.062 1 51.44 114 PRO B CA 1
ATOM 1912 C C . PRO B 1 114 ? 18.344 3.463 -11.219 1 51.44 114 PRO B C 1
ATOM 1914 O O . PRO B 1 114 ? 19.203 2.578 -11.203 1 51.44 114 PRO B O 1
ATOM 1917 N N . GLY B 1 115 ? 18.719 4.562 -11.828 1 38.31 115 GLY B N 1
ATOM 1918 C CA . GLY B 1 115 ? 20.078 4.914 -12.172 1 38.31 115 GLY B CA 1
ATOM 1919 C C . GLY B 1 115 ? 20.984 5.035 -10.961 1 38.31 115 GLY B C 1
ATOM 1920 O O . GLY B 1 115 ? 22.109 5.527 -11.07 1 38.31 115 GLY B O 1
ATOM 1921 N N . HIS B 1 116 ? 20.812 4.414 -9.844 1 31.16 116 HIS B N 1
ATOM 1922 C CA . HIS B 1 116 ? 22.188 4.312 -9.352 1 31.16 116 HIS B CA 1
ATOM 1923 C C . HIS B 1 116 ? 22.953 3.219 -10.086 1 31.16 116 HIS B C 1
ATOM 1925 O O . HIS B 1 116 ? 22.375 2.197 -10.469 1 31.16 116 HIS B O 1
#

Solvent-accessible surface area (backbone atoms only — not comparable to full-atom values): 12376 Å² total; per-residue (Å²): 132,75,52,32,38,37,32,20,15,68,72,11,51,41,36,34,43,51,47,52,52,51,57,75,34,43,67,52,80,74,51,42,77,46,43,53,78,80,48,54,61,69,55,36,31,69,66,35,79,87,40,36,64,78,65,40,54,44,27,40,35,24,32,53,63,73,41,79,28,58,45,54,51,21,53,52,65,49,28,81,36,32,65,88,23,70,63,56,40,53,52,54,66,33,90,62,44,57,52,52,37,49,51,51,49,52,53,51,53,56,60,70,57,66,83,111,131,77,52,32,36,36,32,20,16,66,72,11,51,43,36,35,42,50,47,51,52,50,57,74,35,41,68,53,80,74,49,41,77,45,43,53,78,81,48,53,59,69,55,36,31,68,66,33,78,87,39,37,64,80,65,38,55,45,27,40,35,24,33,53,63,72,41,78,26,59,44,55,51,21,53,52,64,48,29,81,36,31,65,86,22,73,64,55,40,54,53,55,67,33,89,63,43,57,54,52,37,48,52,53,50,51,52,49,53,55,60,71,57,66,83,110

Nearest PDB structures (foldseek):
  4i2u-assembly1_A  TM=4.546E-01  e=6.270E-02  Chlorella sorokiniana
  1b4q-assembly1_A  TM=5.498E-01  e=1.935E-01  Homo sapiens
  2hzf-assembly2_B  TM=5.121E-01  e=1.065E-01  Ectromelia virus Moscow
  4i2t-assembly1_A  TM=4.284E-01  e=1.389E-01  Chlorella sorokiniana
  4kdy-assembly1_B  TM=3.701E-01  e=1.843E+00  Anaeromyxobacter dehalogenans 2CP-1

Organism: NCBI:txid2484979

Foldseek 3Di:
DQQWEKEAACVDPVRVVVLVVLVVFFQDPRYHYDYCVVDDQVRQCVLPVPGGPLQRHPWMWTRGRHDIQTHLRRCLVRLVGGPPSPVVNVVSPDPCNVVVRVVVSVVSVCVSCVPD/DQQWEKEAACVDPVRVVVLVVLVVFFQDPRYHYDYCVVDDQVRQCVLPVPGGPLQRHPWMWTRGRHDIQTHLRRCLVRLVGGPPSPPVNVVSPDPCNVVVRVVVSVVSVCVSCVPD

Secondary structure (DSSP, 8-state):
---EEEEE-TT-HHHHHHHHHHHHHB--TT-EEEEGGGS-HHHHHHH-TT--HHHHTTS-EEEETTEEEETHHHHHHHHTTBTTTHHHHHHHTSTTHHHHHHHHHHHHHHHH-TT-/---EEEEE-TT-HHHHHHHHHHHHHB--TTEEEEEGGGS-HHHHHHH-TT--HHHHTTS-EEEETTEEEETHHHHHHHHTTBTTTHHHHHHHTSTTHHHHHHHHHHHHHHHH-TT-

pLDDT: mean 87.57, std 12.31, range [31.16, 98.25]

Radius of gyration: 17.69 Å; Cα contacts (8 Å, |Δi|>4): 365; chains: 2; bounding box: 46×54×39 Å

Sequence (232 aa):
MNERIFLYDGDCPFCFRLGNYLKRNCLDTSIQFRSFREFQEQDLRKLHPSLGTEVAQGNVQLIDKGIRYPGFFAVRRLSHSLRGWRWFSLFLYLPFVPLLGVVVMSLLKSLRNPGHMNERIFLYDGDCPFCFRLGNYLKRNCLDTSIQFRSFREFQEQDLRKLHPSLGTEVAQGNVQLIDKGIRYPGFFAVRRLSHSLRGWRWFSLFLYLPFVPLLGVVVMSLLKSLRNPGH

InterPro domains:
  IPR007263 DCC1-like thiol-disulfide oxidoreductase family [PF04134] (7-104)